Protein AF-A0A7J6QSJ8-F1 (afdb_monomer_lite)

Foldseek 3Di:
DDDDDDDQEDDDDPEDDFQEWEDDDQKIWTQAQWFGIWIWGWDQDPVVRHIYIGTWAGADRVDTFRFQYWDWFDDDPFIWTWTFGPQQKIKTWGAACDQDPVQRDHTHYIHIFAIWHPLAGFNYWADDPPDPRWIWTQGPVRDIDIDHDDDPVVQVVLVVLQVVLQVPPQDVVNDRVVVVGHGPVCVVVVDDDPGHHSDHDVVSVVD

Sequence (207 aa):
KKETLDGMAMLDTMGPSITSLCTVKNYILAGDAIRGLQFARFKHNKQQHTNSISYLAKTHYSQTLPVVAVATSVRDANLGLIALDAHGNIHVSSFSPHFDPIRGTGGDVLLHGRPFFMGTISASIVPSPVDTGALLMPLSDGTMGRLFAVNPSDFTVLSRLFTHLVTMLPSPGSLHAGVQREPVAYRQSQALPDEPTPVVDGEVCRK

Organism: Perkinsus olseni (NCBI:txid32597)

Secondary structure (DSSP, 8-state):
-------------SSS-EEEEEEETTEEEEEETTBEEEEEEEEEETTTTEEEEEEEEES-TT--B-EEEEEEEEETTEEEEEEEETTSEEEEEE--SS-BTTTTB-SSB-EE---EE-SS-BS--EE-SSSTTEEEEEBTTS-EEEEE---HHHHHHHHHHHHHHHHHSPPGGG--HHHHT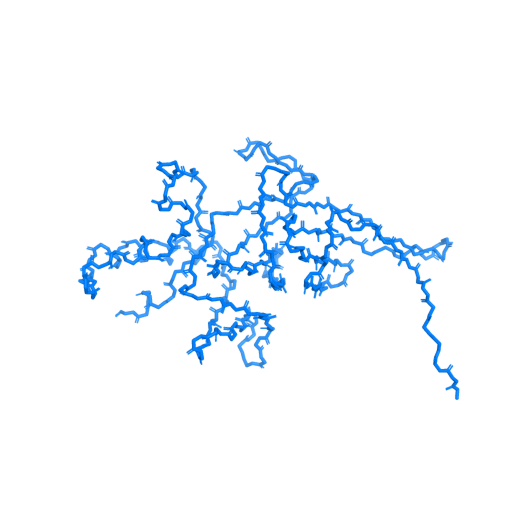S-HHHHHSS---SPPPS---HHHHT-

Radius of gyration: 18.71 Å; chains: 1; bounding box: 61×35×56 Å

pLDDT: mean 87.4, std 11.02, range [43.09, 98.19]

InterPro domains:
  IPR004871 RSE1/DDB1/CPSF1, C-terminal [PF03178] (5-207)
  IPR015943 WD40/YVTN repeat-like-containing domain superfamily [G3DSA:2.130.10.10] (1-148)

Structure (mmCIF, N/CA/C/O backbone):
data_AF-A0A7J6QSJ8-F1
#
_entry.id   AF-A0A7J6QSJ8-F1
#
loop_
_atom_site.group_PDB
_atom_site.id
_atom_site.type_symbol
_atom_site.label_atom_id
_atom_site.label_alt_id
_atom_site.label_comp_id
_atom_site.label_asym_id
_atom_site.label_entity_id
_atom_site.label_seq_id
_atom_site.pdbx_PDB_ins_code
_atom_site.Cartn_x
_atom_site.Cartn_y
_atom_site.Cartn_z
_atom_site.occupancy
_atom_site.B_iso_or_equiv
_atom_site.auth_seq_id
_atom_site.auth_comp_id
_atom_site.auth_asym_id
_atom_site.auth_atom_id
_atom_site.pdbx_PDB_model_num
ATOM 1 N N . LYS A 1 1 ? -37.849 -10.277 9.319 1.00 56.50 1 LYS A N 1
ATOM 2 C CA . LYS A 1 1 ? -37.021 -9.542 10.308 1.00 56.50 1 LYS A CA 1
ATOM 3 C C . LYS A 1 1 ? -36.417 -8.352 9.580 1.00 56.50 1 LYS A C 1
ATOM 5 O O . LYS A 1 1 ? -35.903 -8.566 8.495 1.00 56.50 1 LYS A O 1
ATOM 10 N N . LYS A 1 2 ? -36.568 -7.129 10.094 1.00 72.19 2 LYS A N 1
ATOM 11 C CA . LYS A 1 2 ? -35.963 -5.935 9.490 1.00 72.19 2 LYS A CA 1
ATOM 12 C C . LYS A 1 2 ? -34.520 -5.878 9.990 1.00 72.19 2 LYS A C 1
ATOM 14 O O . LYS A 1 2 ? -34.321 -5.840 11.198 1.00 72.19 2 LYS A O 1
ATOM 19 N N . GLU A 1 3 ? -33.551 -5.992 9.095 1.00 83.12 3 GLU A N 1
ATOM 20 C CA . GLU A 1 3 ? -32.140 -5.830 9.447 1.00 83.12 3 GLU A CA 1
ATOM 21 C C . GLU A 1 3 ? -31.881 -4.334 9.649 1.00 83.12 3 GLU A C 1
ATOM 23 O O . GLU A 1 3 ? -32.161 -3.526 8.762 1.00 83.12 3 GLU A O 1
ATOM 28 N N . THR A 1 4 ? -31.449 -3.954 10.850 1.00 87.88 4 THR A N 1
ATOM 29 C CA . THR A 1 4 ? -31.102 -2.575 11.210 1.00 87.88 4 THR A CA 1
ATOM 30 C C . THR A 1 4 ? -29.593 -2.471 11.388 1.00 87.88 4 THR A C 1
ATOM 32 O O . THR A 1 4 ? -28.966 -3.377 11.935 1.00 87.88 4 THR A O 1
ATOM 35 N N . LEU A 1 5 ? -29.007 -1.383 10.887 1.00 87.31 5 LEU A N 1
ATOM 36 C CA . LEU A 1 5 ? -27.587 -1.078 11.049 1.00 87.31 5 LEU A CA 1
ATOM 37 C C . LEU A 1 5 ? -27.423 -0.129 12.236 1.00 87.31 5 LEU A C 1
ATOM 39 O O . LEU A 1 5 ? -27.806 1.037 12.146 1.00 87.31 5 LEU A O 1
ATOM 43 N N . ASP A 1 6 ? -26.841 -0.632 13.322 1.00 87.94 6 ASP A N 1
ATOM 44 C CA . ASP A 1 6 ? -26.564 0.157 14.520 1.00 87.94 6 ASP A CA 1
ATOM 45 C C . ASP A 1 6 ? -25.112 0.652 14.498 1.00 87.94 6 ASP A C 1
ATOM 47 O O . ASP A 1 6 ? -24.168 -0.119 14.303 1.00 87.94 6 ASP A O 1
ATOM 51 N N . GLY A 1 7 ? -24.915 1.955 14.703 1.00 85.88 7 GLY A N 1
ATOM 52 C CA . GLY A 1 7 ? -23.581 2.544 14.794 1.00 85.88 7 GLY A CA 1
ATOM 53 C C . GLY A 1 7 ? -22.850 2.055 16.046 1.00 85.88 7 GLY A C 1
ATOM 54 O O . GLY A 1 7 ? -23.269 2.350 17.161 1.00 85.88 7 GLY A O 1
ATOM 55 N N . MET A 1 8 ? -21.751 1.314 15.872 1.00 90.38 8 MET A N 1
ATOM 56 C CA . MET A 1 8 ? -21.019 0.713 16.999 1.00 90.38 8 MET A CA 1
ATOM 57 C C . MET A 1 8 ? -19.879 1.586 17.529 1.00 90.38 8 MET A C 1
ATOM 59 O O . MET A 1 8 ? -19.624 1.595 18.730 1.00 90.38 8 MET A O 1
ATOM 63 N N . ALA A 1 9 ? -19.154 2.270 16.646 1.00 92.38 9 ALA A N 1
ATOM 64 C CA . ALA A 1 9 ? -18.034 3.136 16.993 1.00 92.38 9 ALA A CA 1
ATOM 65 C C . ALA A 1 9 ? -17.801 4.156 15.873 1.00 92.38 9 ALA A C 1
ATOM 67 O O . ALA A 1 9 ? -18.113 3.886 14.714 1.00 92.38 9 ALA A O 1
ATOM 68 N N . MET A 1 10 ? -17.220 5.301 16.222 1.00 91.44 10 MET A N 1
ATOM 69 C CA . MET A 1 10 ? -16.861 6.367 15.289 1.00 91.44 10 MET A CA 1
ATOM 70 C C . MET A 1 10 ? -15.437 6.838 15.587 1.00 91.44 10 MET A C 1
ATOM 72 O O . MET A 1 10 ? -14.995 6.793 16.736 1.00 91.44 10 MET A O 1
ATOM 76 N N . LEU A 1 11 ? -14.721 7.258 14.548 1.00 91.19 11 LEU A N 1
ATOM 77 C CA . LEU A 1 11 ? -13.409 7.882 14.645 1.00 91.19 11 LEU A CA 1
ATOM 78 C C . LEU A 1 11 ? -13.402 9.104 13.730 1.00 91.19 11 LEU A C 1
ATOM 80 O O . LEU A 1 11 ? -13.745 8.978 12.554 1.00 91.19 11 LEU A O 1
ATOM 84 N N . ASP A 1 12 ? -12.968 10.244 14.257 1.00 90.06 12 ASP A N 1
ATOM 85 C CA . ASP A 1 12 ? -12.741 11.433 13.443 1.00 90.06 12 ASP A CA 1
ATOM 86 C C . ASP A 1 12 ? -11.518 11.216 12.552 1.00 90.06 12 ASP A C 1
ATOM 88 O O . ASP A 1 12 ? -10.414 10.919 13.021 1.00 90.06 12 ASP A O 1
ATOM 92 N N . THR A 1 13 ? -11.720 11.341 11.244 1.00 88.56 13 THR A N 1
ATOM 93 C CA . THR A 1 13 ? -10.651 11.184 10.262 1.00 88.56 13 THR A CA 1
ATOM 94 C C . THR A 1 13 ? -9.817 12.454 10.180 1.00 88.56 13 THR A C 1
ATOM 96 O O . THR A 1 13 ? -10.323 13.568 10.262 1.00 88.56 13 THR A O 1
ATOM 99 N N . MET A 1 14 ? -8.514 12.299 9.972 1.00 80.62 14 MET A N 1
ATOM 100 C CA . MET A 1 14 ? -7.562 13.415 9.998 1.00 80.62 14 MET A CA 1
ATOM 101 C C . MET A 1 14 ? -7.564 14.296 8.748 1.00 80.62 14 MET A C 1
ATOM 103 O O . MET A 1 14 ? -6.927 15.353 8.733 1.00 80.62 14 MET A O 1
ATOM 107 N N . GLY A 1 15 ? -8.217 13.842 7.686 1.00 83.88 15 GLY A N 1
ATOM 108 C CA . GLY A 1 15 ? -8.277 14.537 6.415 1.00 83.88 15 GLY A CA 1
ATOM 109 C C . GLY A 1 15 ? -9.708 14.718 5.922 1.00 83.88 15 GLY A C 1
ATOM 110 O O . GLY A 1 15 ? -10.654 14.212 6.532 1.00 83.88 15 GLY A O 1
ATOM 111 N N . PRO A 1 16 ? -9.865 15.516 4.857 1.00 86.25 16 PRO A N 1
ATOM 112 C CA . PRO A 1 16 ? -11.169 15.953 4.388 1.00 86.25 16 PRO A CA 1
ATOM 113 C C . PRO A 1 16 ? -11.946 14.862 3.648 1.00 86.25 16 PRO A C 1
ATOM 115 O O . PRO A 1 16 ? -13.153 15.013 3.476 1.00 86.25 16 PRO A O 1
ATOM 118 N N . SER A 1 17 ? -11.286 13.808 3.153 1.00 93.75 17 SER A N 1
ATOM 119 C CA . SER A 1 17 ? -11.950 12.813 2.314 1.00 93.75 17 SER A CA 1
ATOM 120 C C . SER A 1 17 ? -11.205 11.484 2.302 1.00 93.75 17 SER A C 1
ATOM 122 O O . SER A 1 17 ? -10.126 11.360 1.718 1.00 93.75 17 SER A O 1
ATOM 124 N N . ILE A 1 18 ? -11.835 10.471 2.900 1.00 96.31 18 ILE A N 1
ATOM 125 C CA . ILE A 1 18 ? -11.387 9.085 2.793 1.00 96.31 18 ILE A CA 1
ATOM 126 C C . ILE A 1 18 ? -11.692 8.570 1.388 1.00 96.31 18 ILE A C 1
ATOM 128 O O . ILE A 1 18 ? -12.850 8.501 0.981 1.00 96.31 18 ILE A O 1
ATOM 132 N N . THR A 1 19 ? -10.648 8.183 0.665 1.00 97.06 19 THR A N 1
ATOM 133 C CA . THR A 1 19 ? -10.736 7.663 -0.706 1.00 97.06 19 THR A CA 1
ATOM 134 C C . THR A 1 19 ? -10.835 6.148 -0.740 1.00 97.06 19 THR A C 1
ATOM 136 O O . THR A 1 19 ? -11.449 5.581 -1.642 1.00 97.06 19 THR A O 1
ATOM 139 N N . SER A 1 20 ? -10.250 5.471 0.249 1.00 97.50 20 SER A N 1
ATOM 140 C CA . SER A 1 20 ? -10.201 4.015 0.285 1.00 97.50 20 SER A CA 1
ATOM 141 C C . SER A 1 20 ? -10.069 3.493 1.713 1.00 97.50 20 SER A C 1
ATOM 143 O O . SER A 1 20 ? -9.424 4.111 2.561 1.00 97.50 20 SER A O 1
ATOM 145 N N . LEU A 1 21 ? -10.677 2.336 1.975 1.00 96.62 21 LEU A N 1
ATOM 146 C CA . LEU A 1 21 ? -10.608 1.624 3.246 1.00 96.62 21 LEU A CA 1
ATOM 147 C C . LEU A 1 21 ? -10.194 0.176 2.994 1.00 96.62 21 LEU A C 1
ATOM 149 O O . LEU A 1 21 ? -10.738 -0.495 2.120 1.00 96.62 21 LEU A O 1
ATOM 153 N N . CYS A 1 22 ? -9.275 -0.325 3.809 1.00 96.44 22 CYS A N 1
ATOM 154 C CA . CYS A 1 22 ? -8.896 -1.729 3.850 1.00 96.44 22 CYS A CA 1
ATOM 155 C C . CYS A 1 22 ? -8.891 -2.200 5.303 1.00 96.44 22 CYS A C 1
ATOM 157 O O . CYS A 1 22 ? -8.446 -1.488 6.204 1.00 96.44 22 CYS A O 1
ATOM 159 N N . THR A 1 23 ? -9.376 -3.414 5.546 1.00 95.62 23 THR A N 1
ATOM 160 C CA . THR A 1 23 ? -9.383 -4.013 6.881 1.00 95.62 23 THR A CA 1
ATOM 161 C C . THR A 1 23 ? -8.583 -5.300 6.892 1.00 95.62 23 THR A C 1
ATOM 163 O O . THR A 1 23 ? -8.759 -6.149 6.020 1.00 95.62 23 THR A O 1
ATOM 166 N N . VAL A 1 24 ? -7.773 -5.487 7.930 1.00 94.25 24 VAL A N 1
ATOM 167 C CA . VAL A 1 24 ? -7.102 -6.757 8.216 1.00 94.25 24 VAL A CA 1
ATOM 168 C C . VAL A 1 24 ? -7.370 -7.135 9.664 1.00 94.25 24 VAL A C 1
ATOM 170 O O . VAL A 1 24 ? -6.928 -6.466 10.598 1.00 94.25 24 VAL A O 1
ATOM 173 N N . LYS A 1 25 ? -8.137 -8.211 9.870 1.00 93.81 25 LYS A N 1
ATOM 174 C CA . LYS A 1 25 ? -8.672 -8.579 11.190 1.00 93.81 25 LYS A CA 1
ATOM 175 C C . LYS A 1 25 ? -9.414 -7.386 11.816 1.00 93.81 25 LYS A C 1
ATOM 177 O O . LYS A 1 25 ? -10.411 -6.930 11.276 1.00 93.81 25 LYS A O 1
ATOM 182 N N . ASN A 1 26 ? -8.929 -6.882 12.946 1.00 95.06 26 ASN A N 1
ATOM 183 C CA . ASN A 1 26 ? -9.494 -5.754 13.678 1.00 95.06 26 ASN A CA 1
ATOM 184 C C . ASN A 1 26 ? -8.722 -4.441 13.443 1.00 95.06 26 ASN A C 1
ATOM 186 O O . ASN A 1 26 ? -8.881 -3.496 14.215 1.00 95.06 26 ASN A O 1
ATOM 190 N N . TYR A 1 27 ? -7.856 -4.390 12.432 1.00 96.31 27 TYR A N 1
ATOM 191 C CA . TYR A 1 27 ? -7.147 -3.186 12.016 1.00 96.31 27 TYR A CA 1
ATOM 192 C C . TYR A 1 27 ? -7.809 -2.578 10.787 1.00 96.31 27 TYR A C 1
ATOM 194 O O . TYR A 1 27 ? -8.311 -3.294 9.919 1.00 96.31 27 TYR A O 1
ATOM 202 N N . ILE A 1 28 ? -7.784 -1.254 10.731 1.00 97.25 28 ILE A N 1
ATOM 203 C CA . ILE A 1 28 ? -8.391 -0.441 9.687 1.00 97.25 28 ILE A CA 1
ATOM 204 C C . ILE A 1 28 ? -7.282 0.436 9.116 1.00 97.25 28 ILE A C 1
ATOM 206 O O . ILE A 1 28 ? -6.615 1.156 9.858 1.00 97.25 28 ILE A O 1
ATOM 210 N N . LEU A 1 29 ? -7.087 0.362 7.808 1.00 97.56 29 LEU A N 1
ATOM 211 C CA . LEU A 1 29 ? -6.243 1.260 7.041 1.00 97.56 29 LEU A CA 1
ATOM 212 C C . LEU A 1 29 ? -7.155 2.141 6.194 1.00 97.56 29 LEU A C 1
ATOM 214 O O . LEU A 1 29 ? -7.961 1.629 5.418 1.00 97.56 29 LEU A O 1
ATOM 218 N N . ALA A 1 30 ? -7.019 3.449 6.342 1.00 97.38 30 ALA A N 1
ATOM 219 C CA . ALA A 1 30 ? -7.747 4.432 5.564 1.00 97.38 30 ALA A CA 1
ATOM 220 C C . ALA A 1 30 ? -6.773 5.280 4.749 1.00 97.38 30 ALA A C 1
ATOM 222 O O . ALA A 1 30 ? -5.769 5.756 5.277 1.00 97.38 30 ALA A O 1
ATOM 223 N N . GLY A 1 31 ? -7.074 5.450 3.467 1.00 97.06 31 GLY A N 1
ATOM 224 C CA . GLY A 1 31 ? -6.418 6.408 2.588 1.00 97.06 31 GLY A CA 1
ATOM 225 C C . GLY A 1 31 ? -7.220 7.697 2.526 1.00 97.06 31 GLY A C 1
ATOM 226 O O . GLY A 1 31 ? -8.444 7.652 2.423 1.00 97.06 31 GLY A O 1
ATOM 227 N N . ASP A 1 32 ? -6.535 8.831 2.589 1.00 95.94 32 ASP A N 1
ATOM 228 C CA . ASP A 1 32 ? -7.113 10.162 2.438 1.00 95.94 32 ASP A CA 1
ATOM 229 C C . ASP A 1 32 ? -6.572 10.854 1.181 1.00 95.94 32 ASP A C 1
ATOM 231 O O . ASP A 1 32 ? -5.402 10.700 0.818 1.00 95.94 32 ASP A O 1
ATOM 235 N N . ALA A 1 33 ? -7.422 11.659 0.542 1.00 94.44 33 ALA A N 1
ATOM 236 C CA . ALA A 1 33 ? -7.100 12.377 -0.689 1.00 94.44 33 ALA A CA 1
ATOM 237 C C . ALA A 1 33 ? -5.945 13.391 -0.550 1.00 94.44 33 ALA A C 1
ATOM 239 O O . ALA A 1 33 ? -5.411 13.839 -1.563 1.00 94.44 33 ALA A O 1
ATOM 240 N N . ILE A 1 34 ? -5.576 13.793 0.674 1.00 91.50 34 ILE A N 1
ATOM 241 C CA . ILE A 1 34 ? -4.555 14.820 0.938 1.00 91.50 34 ILE A CA 1
ATOM 242 C C . ILE A 1 34 ? -3.556 14.37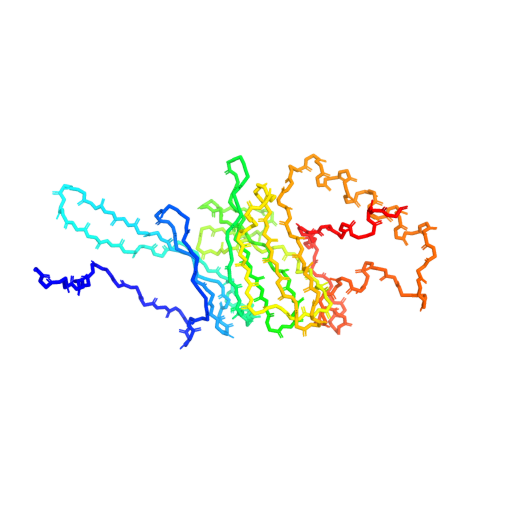1 2.015 1.00 91.50 34 ILE A C 1
ATOM 244 O O . ILE A 1 34 ? -2.346 14.566 1.878 1.00 91.50 34 ILE A O 1
ATOM 248 N N . ARG A 1 35 ? -4.056 13.804 3.116 1.00 90.94 35 ARG A N 1
ATOM 249 C CA . ARG A 1 35 ? -3.309 13.538 4.356 1.00 90.94 35 ARG A CA 1
ATOM 250 C C . ARG A 1 35 ? -2.604 12.182 4.392 1.00 90.94 35 ARG A C 1
ATOM 252 O O . ARG A 1 35 ? -1.992 11.864 5.408 1.00 90.94 35 ARG A O 1
ATOM 259 N N . GLY A 1 36 ? -2.664 11.393 3.324 1.00 94.31 36 GLY A N 1
ATOM 260 C CA . GLY A 1 36 ? -1.990 10.102 3.270 1.00 94.31 36 GLY A CA 1
ATOM 261 C C . GLY A 1 36 ? -2.766 8.982 3.948 1.00 94.31 36 GLY A C 1
ATOM 262 O O . GLY A 1 36 ? -3.969 8.826 3.752 1.00 94.31 36 GLY A O 1
ATOM 263 N N . LEU A 1 37 ? -2.058 8.166 4.723 1.00 96.12 37 LEU A N 1
ATOM 264 C CA . LEU A 1 37 ? -2.606 6.993 5.393 1.00 96.12 37 LEU A CA 1
ATOM 265 C C . LEU A 1 37 ? -2.975 7.289 6.847 1.00 96.12 37 LEU A C 1
ATOM 267 O O . LEU A 1 37 ? -2.268 8.012 7.549 1.00 96.12 37 LEU A O 1
ATOM 271 N N . GLN A 1 38 ? -4.041 6.646 7.315 1.00 95.69 38 GLN A N 1
ATOM 272 C CA . GLN A 1 38 ? -4.448 6.578 8.716 1.00 95.69 38 GLN A CA 1
ATOM 273 C C . GLN A 1 38 ? -4.641 5.111 9.099 1.00 95.69 38 GLN A C 1
ATOM 275 O O . GLN A 1 38 ? -5.400 4.379 8.465 1.00 95.69 38 GLN A O 1
ATOM 280 N N . PHE A 1 39 ? -3.951 4.677 10.145 1.00 96.62 39 PHE A N 1
ATOM 281 C CA . PHE A 1 39 ? -3.998 3.318 10.656 1.00 96.62 39 PHE A CA 1
ATOM 282 C C . PHE A 1 39 ? -4.657 3.312 12.031 1.00 96.62 39 PHE A C 1
ATOM 284 O O . PHE A 1 39 ? -4.244 4.032 12.940 1.00 96.62 39 PHE A O 1
ATOM 291 N N . ALA A 1 40 ? -5.693 2.497 12.188 1.00 96.44 40 ALA A N 1
ATOM 292 C CA . ALA A 1 40 ? -6.497 2.411 13.396 1.00 96.44 40 ALA A CA 1
ATOM 293 C C . ALA A 1 40 ? -6.805 0.954 13.756 1.00 96.44 40 ALA A C 1
ATOM 295 O O . ALA A 1 40 ? -6.609 0.022 12.975 1.00 96.44 40 ALA A O 1
ATOM 296 N N . ARG A 1 41 ? -7.305 0.751 14.973 1.00 96.00 41 ARG A N 1
ATOM 297 C CA . ARG A 1 41 ? -7.688 -0.555 15.504 1.00 96.00 41 ARG A CA 1
ATOM 298 C C . ARG A 1 41 ? -9.068 -0.494 16.130 1.00 96.00 41 ARG A C 1
ATOM 300 O O . ARG A 1 41 ? -9.291 0.270 17.063 1.00 96.00 41 ARG A O 1
ATOM 307 N N . PHE A 1 42 ? -9.949 -1.375 15.682 1.00 96.50 42 PHE A N 1
ATOM 308 C CA . PHE A 1 42 ? -11.198 -1.670 16.360 1.00 96.50 42 PHE A CA 1
ATOM 309 C C . PHE A 1 42 ? -10.932 -2.565 17.579 1.00 96.50 42 PHE A C 1
ATOM 311 O O . PHE A 1 42 ? -10.205 -3.568 17.506 1.00 96.50 42 PHE A O 1
ATOM 318 N N . LYS A 1 43 ? -11.505 -2.189 18.720 1.00 95.38 43 LYS A N 1
ATOM 319 C CA . LYS A 1 43 ? -11.444 -2.920 19.983 1.00 95.38 43 LYS A CA 1
ATOM 320 C C . LYS A 1 43 ? -12.863 -3.185 20.467 1.00 95.38 43 LYS A C 1
ATOM 322 O O . LYS A 1 43 ? -13.659 -2.266 20.628 1.00 95.38 43 LYS A O 1
ATOM 327 N N . HIS A 1 44 ? -13.137 -4.451 20.749 1.00 93.94 44 HIS A N 1
ATOM 328 C CA . HIS A 1 44 ? -14.350 -4.877 21.429 1.00 93.94 44 HIS A CA 1
ATOM 329 C C . HIS A 1 44 ? -13.995 -5.257 22.867 1.00 93.94 44 HIS A C 1
ATOM 331 O O . HIS A 1 44 ? -13.271 -6.233 23.091 1.00 93.94 44 HIS A O 1
ATOM 337 N N . ASN A 1 45 ? -14.468 -4.480 23.840 1.00 91.12 45 ASN A N 1
ATOM 338 C CA . ASN A 1 45 ? -14.307 -4.802 25.249 1.00 91.12 45 ASN A CA 1
ATOM 339 C C . ASN A 1 45 ? -15.478 -5.676 25.703 1.00 91.12 45 ASN A C 1
ATOM 341 O O . ASN A 1 45 ? -16.567 -5.181 25.984 1.00 91.12 45 ASN A O 1
ATOM 345 N N . LYS A 1 46 ? -15.235 -6.986 25.814 1.00 89.00 46 LYS A N 1
ATOM 346 C CA . LYS A 1 46 ? -16.254 -7.956 26.239 1.00 89.00 46 LYS A CA 1
ATOM 347 C C . LYS A 1 46 ? -16.760 -7.722 27.664 1.00 89.00 46 LYS A C 1
ATOM 349 O O . LYS A 1 46 ? -17.908 -8.033 27.935 1.00 89.00 46 LYS A O 1
ATOM 354 N N . GLN A 1 47 ? -15.920 -7.203 28.563 1.00 87.25 47 GLN A N 1
ATOM 355 C CA . GLN A 1 47 ? -16.287 -7.004 2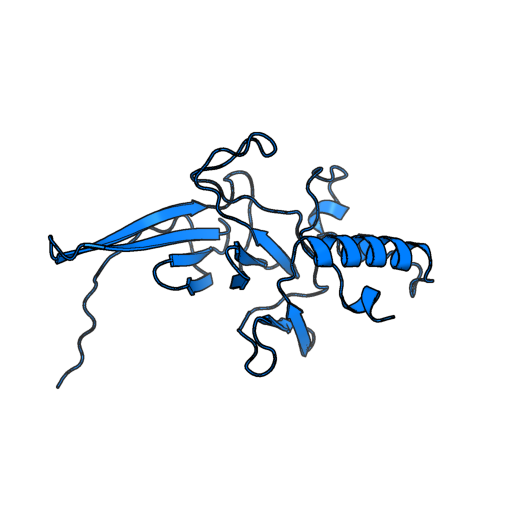9.971 1.00 87.25 47 GLN A CA 1
ATOM 356 C C . GLN A 1 47 ? -17.214 -5.802 30.153 1.00 87.25 47 GLN A C 1
ATOM 358 O O . GLN A 1 47 ? -18.115 -5.836 30.980 1.00 87.25 47 GLN A O 1
ATOM 363 N N . GLN A 1 48 ? -16.988 -4.740 29.378 1.00 86.81 48 GLN A N 1
ATOM 364 C CA . GLN A 1 48 ? -17.775 -3.505 29.449 1.00 86.81 48 GLN A CA 1
ATOM 365 C C . GLN A 1 48 ? -18.845 -3.416 28.353 1.00 86.81 48 GLN A C 1
ATOM 367 O O . GLN A 1 48 ? -19.577 -2.436 28.305 1.00 86.81 48 GLN A O 1
ATOM 372 N N . HIS A 1 49 ? -18.917 -4.406 27.457 1.00 87.31 49 HIS A N 1
ATOM 373 C CA . HIS A 1 49 ? -19.753 -4.393 26.252 1.00 87.31 49 HIS A CA 1
ATOM 374 C C . HIS A 1 49 ? -19.603 -3.118 25.403 1.00 87.31 49 HIS A C 1
ATOM 376 O O . HIS A 1 49 ? -20.534 -2.698 24.720 1.00 87.31 49 HIS A O 1
ATOM 382 N N . THR A 1 50 ? -18.416 -2.508 25.417 1.00 91.31 50 THR A N 1
ATOM 383 C CA . THR A 1 50 ? -18.118 -1.289 24.661 1.00 91.31 50 THR A CA 1
ATOM 384 C C . THR A 1 50 ? -17.311 -1.595 23.407 1.00 91.31 50 THR A C 1
ATOM 386 O O . THR A 1 50 ? -16.465 -2.495 23.375 1.00 91.31 50 THR A O 1
ATOM 389 N N . ASN A 1 51 ? -17.567 -0.819 22.358 1.00 94.25 51 ASN A N 1
ATOM 390 C CA . ASN A 1 51 ? -16.808 -0.836 21.117 1.00 94.25 51 ASN A CA 1
ATOM 391 C C . ASN A 1 51 ? -16.084 0.495 20.975 1.00 94.25 51 ASN A C 1
ATOM 393 O O . ASN A 1 51 ? -16.663 1.548 21.228 1.00 94.25 51 ASN A O 1
ATOM 397 N N . SER A 1 52 ? -14.822 0.455 20.569 1.00 94.44 52 SER A N 1
ATOM 398 C CA . SER A 1 52 ? -14.064 1.669 20.293 1.00 94.44 52 SER A CA 1
ATOM 399 C C . SER A 1 52 ? -13.120 1.470 19.123 1.00 94.44 52 SER A C 1
ATOM 401 O O . SER A 1 52 ? -12.636 0.368 18.856 1.00 94.44 52 SER A O 1
ATOM 403 N N . ILE A 1 53 ? -12.854 2.560 18.413 1.00 95.69 53 ILE A N 1
ATOM 404 C CA . ILE A 1 53 ? -11.802 2.620 17.408 1.00 95.69 53 ILE A CA 1
ATOM 405 C C . ILE A 1 53 ? -10.688 3.469 18.007 1.00 95.69 53 ILE A C 1
ATOM 407 O O . ILE A 1 53 ? -10.899 4.623 18.365 1.00 95.69 53 ILE A O 1
ATOM 411 N N . SER A 1 54 ? -9.503 2.884 18.152 1.00 93.38 54 SER A N 1
ATOM 412 C CA . SER A 1 54 ? -8.308 3.596 18.593 1.00 93.38 54 SER A CA 1
ATOM 413 C C . SER A 1 54 ? -7.404 3.854 17.403 1.00 93.38 54 SER A C 1
ATOM 415 O O . SER A 1 54 ? -6.972 2.908 16.738 1.00 93.38 54 SER A O 1
ATOM 417 N N . TYR A 1 55 ? -7.092 5.117 17.174 1.00 92.69 55 TYR A N 1
ATOM 418 C CA . TYR A 1 55 ? -6.076 5.535 16.228 1.00 92.69 55 TYR A CA 1
ATOM 419 C C . TYR A 1 55 ? -4.688 5.003 16.644 1.00 92.69 55 TYR A C 1
ATOM 421 O O . TYR A 1 55 ? -4.368 4.982 17.834 1.00 92.69 55 TYR A O 1
ATOM 429 N N . LEU A 1 56 ? -3.901 4.525 15.676 1.00 94.38 56 LEU A N 1
ATOM 430 C CA . LEU A 1 56 ? -2.567 3.962 15.900 1.00 94.38 56 LEU A CA 1
ATOM 431 C C . LEU A 1 56 ? -1.467 4.832 15.297 1.00 94.38 56 LEU A C 1
ATOM 433 O O . LEU A 1 56 ? -0.554 5.198 16.023 1.00 94.38 56 LEU A O 1
ATOM 437 N N . ALA A 1 57 ? -1.539 5.137 13.998 1.00 95.06 57 ALA A N 1
ATOM 438 C CA . ALA A 1 57 ? -0.508 5.911 13.307 1.00 95.06 57 ALA A CA 1
ATOM 439 C C . ALA A 1 57 ? -1.002 6.561 12.006 1.00 95.06 57 ALA A C 1
ATOM 441 O O . ALA A 1 57 ? -2.031 6.161 11.463 1.00 95.06 57 ALA A O 1
ATOM 442 N N . LYS A 1 58 ? -0.247 7.537 11.487 1.00 94.12 58 LYS A N 1
ATOM 443 C CA . LYS A 1 58 ? -0.507 8.246 10.216 1.00 94.12 58 LYS A CA 1
ATOM 444 C C . LYS A 1 58 ? 0.753 8.457 9.404 1.00 94.12 58 LYS A C 1
ATOM 446 O O . LYS A 1 58 ? 1.860 8.421 9.936 1.00 94.12 58 LYS A O 1
ATOM 451 N N . THR A 1 59 ? 0.566 8.802 8.139 1.00 92.25 59 THR A N 1
ATOM 452 C CA . THR A 1 59 ? 1.604 9.463 7.346 1.00 92.25 59 THR A CA 1
ATOM 453 C C . THR A 1 59 ? 2.097 10.738 8.036 1.00 92.25 59 THR A C 1
ATOM 455 O O . THR A 1 59 ? 1.311 11.517 8.579 1.00 92.25 59 THR A O 1
ATOM 458 N N . HIS A 1 60 ? 3.416 10.937 8.039 1.00 87.94 60 HIS A N 1
ATOM 459 C CA . HIS A 1 60 ? 4.049 12.077 8.696 1.00 87.94 60 HIS A CA 1
ATOM 460 C C . HIS A 1 60 ? 3.478 13.412 8.184 1.00 87.94 60 HIS A C 1
ATOM 462 O O . HIS A 1 60 ? 3.218 13.575 6.996 1.00 87.94 60 HIS A O 1
ATOM 468 N N . TYR A 1 61 ? 3.309 14.397 9.069 1.00 75.38 61 TYR A N 1
ATOM 469 C CA . TYR A 1 61 ? 2.583 15.640 8.764 1.00 75.38 61 TYR A CA 1
ATOM 470 C C . TYR A 1 61 ? 3.229 16.501 7.668 1.00 75.38 61 TYR A C 1
ATOM 472 O O . TYR A 1 61 ? 2.542 17.314 7.053 1.00 75.38 61 TYR A O 1
ATOM 480 N N . SER A 1 62 ? 4.539 16.353 7.447 1.00 77.31 62 SER A N 1
ATOM 481 C CA . SER A 1 62 ? 5.265 17.066 6.390 1.00 77.31 62 SER A CA 1
ATOM 482 C C . SER A 1 62 ? 5.067 16.456 5.000 1.00 77.31 62 SER A C 1
ATOM 484 O O . SER A 1 62 ? 5.483 17.060 4.015 1.00 77.31 62 SER A O 1
ATOM 486 N N . GLN A 1 63 ? 4.459 15.271 4.911 1.00 79.75 63 GLN A N 1
ATOM 487 C CA . GLN A 1 63 ? 4.233 14.563 3.659 1.00 79.75 63 GLN A CA 1
ATOM 488 C C . GLN A 1 63 ? 2.776 14.725 3.228 1.00 79.75 63 GLN A C 1
ATOM 490 O O . GLN A 1 63 ? 1.848 14.346 3.943 1.00 79.75 63 GLN A O 1
ATOM 495 N N . THR A 1 64 ? 2.572 15.273 2.033 1.00 85.19 64 THR A N 1
ATOM 496 C CA . THR A 1 64 ? 1.290 15.198 1.334 1.00 85.19 64 THR A CA 1
ATOM 497 C C . THR A 1 64 ? 1.297 13.959 0.453 1.00 85.19 64 THR A C 1
ATOM 499 O O . THR A 1 64 ? 2.175 13.781 -0.389 1.00 85.19 64 THR A O 1
ATOM 502 N N . LEU A 1 65 ? 0.320 13.084 0.666 1.00 90.50 65 LEU A N 1
ATOM 503 C CA . LEU A 1 65 ? 0.204 11.824 -0.054 1.00 90.50 65 LEU A CA 1
ATOM 504 C C . LEU A 1 65 ? -1.242 11.691 -0.545 1.00 90.50 65 LEU A C 1
ATOM 506 O O . LEU A 1 65 ? -2.115 11.356 0.257 1.00 90.50 65 LEU A O 1
ATOM 510 N N . PRO A 1 66 ? -1.519 11.986 -1.829 1.00 93.81 66 PRO A N 1
ATOM 511 C CA . PRO A 1 66 ? -2.871 11.939 -2.369 1.00 93.81 66 PRO A CA 1
ATOM 512 C C . PRO A 1 66 ? -3.270 10.493 -2.669 1.00 93.81 66 PRO A C 1
ATOM 514 O O . PRO A 1 66 ? -3.104 10.009 -3.790 1.00 93.81 66 PRO A O 1
ATOM 517 N N . VAL A 1 67 ? -3.745 9.779 -1.647 1.00 96.12 67 VAL A N 1
ATOM 518 C CA . VAL A 1 67 ? -4.062 8.351 -1.751 1.00 96.12 67 VAL A CA 1
ATOM 519 C C . VAL A 1 67 ? -5.325 8.153 -2.575 1.00 96.12 67 VAL A C 1
ATOM 521 O O . VAL A 1 67 ? -6.349 8.782 -2.323 1.00 96.12 67 VAL A O 1
ATOM 524 N N . VAL A 1 68 ? -5.265 7.225 -3.523 1.00 97.38 68 VAL A N 1
ATOM 525 C CA . VAL A 1 68 ? -6.395 6.787 -4.349 1.00 97.38 68 VAL A CA 1
ATOM 526 C C . VAL A 1 68 ? -6.927 5.443 -3.863 1.00 97.38 68 VAL A C 1
ATOM 528 O O . VAL A 1 68 ? -8.132 5.280 -3.705 1.00 97.38 68 VAL A O 1
ATOM 531 N N . ALA A 1 69 ? -6.039 4.486 -3.590 1.00 98.00 69 ALA A N 1
ATOM 532 C CA . ALA A 1 69 ? -6.417 3.153 -3.134 1.00 98.00 69 ALA A CA 1
ATOM 533 C C . ALA A 1 69 ? -5.464 2.644 -2.053 1.00 98.00 69 ALA A C 1
ATOM 535 O O . ALA A 1 69 ? -4.271 2.951 -2.077 1.00 98.00 69 ALA A O 1
ATOM 536 N N . VAL A 1 70 ? -5.981 1.842 -1.119 1.00 98.19 70 VAL A N 1
ATOM 537 C CA . VAL A 1 70 ? -5.170 1.192 -0.086 1.00 98.19 70 VAL A CA 1
ATOM 538 C C . VAL A 1 70 ? -5.339 -0.318 -0.097 1.00 98.19 70 VAL A C 1
ATOM 540 O O . VAL A 1 70 ? -6.413 -0.842 -0.382 1.00 98.19 70 VAL A O 1
ATOM 543 N N . ALA A 1 71 ? -4.278 -1.020 0.278 1.00 97.50 71 ALA A N 1
ATOM 544 C CA . ALA A 1 71 ? -4.315 -2.444 0.569 1.00 97.50 71 ALA A CA 1
ATOM 545 C C . ALA A 1 71 ? -3.437 -2.764 1.771 1.00 97.50 71 ALA A C 1
ATOM 547 O O . ALA A 1 71 ? -2.618 -1.964 2.224 1.00 97.50 71 ALA A O 1
ATOM 548 N N . THR A 1 72 ? -3.590 -3.984 2.263 1.00 95.81 72 THR A N 1
ATOM 549 C CA . THR A 1 72 ? -2.650 -4.571 3.206 1.00 95.81 72 THR A CA 1
ATOM 550 C C . THR A 1 72 ? -2.036 -5.809 2.583 1.00 95.81 72 THR A C 1
ATOM 552 O O . THR A 1 72 ? -2.689 -6.537 1.836 1.00 95.81 72 THR A O 1
ATOM 555 N N . SER A 1 73 ? -0.768 -6.040 2.891 1.00 93.44 73 SER A N 1
ATOM 556 C CA . SER A 1 73 ? -0.082 -7.279 2.561 1.00 93.44 73 SER A CA 1
ATOM 557 C C . SER A 1 73 ? 0.431 -7.901 3.844 1.00 93.44 73 SER A C 1
ATOM 559 O O . SER A 1 73 ? 1.127 -7.248 4.620 1.00 93.44 73 SER A O 1
ATOM 561 N N . VAL A 1 74 ? 0.094 -9.166 4.069 1.00 90.12 74 VAL A N 1
ATOM 562 C CA . VAL A 1 74 ? 0.556 -9.926 5.230 1.00 90.12 74 VAL A CA 1
ATOM 563 C C . VAL A 1 74 ? 1.450 -11.041 4.731 1.00 90.12 74 VAL A C 1
ATOM 565 O O . VAL A 1 74 ? 1.021 -11.863 3.923 1.00 90.12 74 VAL A O 1
ATOM 568 N N . ARG A 1 75 ? 2.685 -11.075 5.222 1.00 88.44 75 ARG A N 1
ATOM 569 C CA . ARG A 1 75 ? 3.608 -12.182 4.982 1.00 88.44 75 ARG A CA 1
ATOM 570 C C . ARG A 1 75 ? 4.320 -12.513 6.281 1.00 88.44 75 ARG A C 1
ATOM 572 O O . ARG A 1 75 ? 4.920 -11.639 6.905 1.00 88.44 75 ARG A O 1
ATOM 579 N N . ASP A 1 76 ? 4.201 -13.767 6.696 1.00 86.62 76 ASP A N 1
ATOM 580 C CA . ASP A 1 76 ? 4.674 -14.264 7.987 1.00 86.62 76 ASP A CA 1
ATOM 581 C C . ASP A 1 76 ? 4.138 -13.417 9.158 1.00 86.62 76 ASP A C 1
ATOM 583 O O . ASP A 1 76 ? 2.929 -13.365 9.393 1.00 86.62 76 ASP A O 1
ATOM 587 N N . ALA A 1 77 ? 5.027 -12.731 9.878 1.00 85.56 77 ALA A N 1
ATOM 588 C CA . ALA A 1 77 ? 4.701 -11.838 10.987 1.00 85.56 77 ALA A CA 1
ATOM 589 C C . ALA A 1 77 ? 4.709 -10.346 10.598 1.00 85.56 77 ALA A C 1
ATOM 591 O O . ALA A 1 77 ? 4.542 -9.491 11.466 1.00 85.56 77 ALA A O 1
ATOM 592 N N . ASN A 1 78 ? 4.900 -10.023 9.315 1.00 87.44 78 ASN A N 1
ATOM 593 C CA . ASN A 1 78 ? 5.027 -8.651 8.835 1.00 87.44 78 ASN A CA 1
ATOM 594 C C . ASN A 1 78 ? 3.745 -8.177 8.145 1.00 87.44 78 ASN A C 1
ATOM 596 O O . ASN A 1 78 ? 3.170 -8.871 7.301 1.00 87.44 78 ASN A O 1
ATOM 600 N N . LEU A 1 79 ? 3.329 -6.959 8.490 1.00 91.50 79 LEU A N 1
ATOM 601 C CA . LEU A 1 79 ? 2.210 -6.256 7.874 1.00 91.50 79 LEU A CA 1
ATOM 602 C C . LEU A 1 79 ? 2.743 -5.066 7.074 1.00 91.50 79 LEU A C 1
ATOM 604 O O . LEU A 1 79 ? 3.263 -4.110 7.648 1.00 91.50 79 LEU A O 1
ATOM 608 N N . GLY A 1 80 ? 2.586 -5.130 5.755 1.00 93.62 80 GLY A N 1
ATOM 609 C CA . GLY A 1 80 ? 2.787 -4.005 4.852 1.00 93.62 80 GLY A CA 1
ATOM 610 C C . GLY A 1 80 ? 1.482 -3.244 4.651 1.00 93.62 80 GLY A C 1
ATOM 611 O O . GLY A 1 80 ? 0.451 -3.838 4.325 1.00 93.62 80 GLY A O 1
ATOM 612 N N . LEU A 1 81 ? 1.531 -1.931 4.839 1.00 96.25 81 LEU A N 1
ATOM 613 C CA . LEU A 1 81 ? 0.450 -1.004 4.527 1.00 96.25 81 LEU A CA 1
ATOM 614 C C . LEU A 1 81 ? 0.762 -0.385 3.167 1.00 96.25 81 LEU A C 1
ATOM 616 O O . LEU A 1 81 ? 1.829 0.197 2.991 1.00 96.25 81 LEU A O 1
ATOM 620 N N . ILE A 1 82 ? -0.129 -0.550 2.198 1.00 97.19 82 ILE A N 1
ATOM 621 C CA . ILE A 1 82 ? 0.125 -0.165 0.811 1.00 97.19 82 ILE A CA 1
ATOM 622 C C . ILE A 1 82 ? -0.812 0.974 0.436 1.00 97.19 82 ILE A C 1
ATOM 624 O O . ILE A 1 82 ? -2.017 0.882 0.674 1.00 97.19 82 ILE A O 1
ATOM 628 N N . ALA A 1 83 ? -0.259 2.016 -0.181 1.00 97.12 83 ALA A N 1
ATOM 629 C CA . ALA A 1 83 ? -1.015 3.105 -0.783 1.00 97.12 83 ALA A CA 1
ATOM 630 C C . ALA A 1 83 ? -0.656 3.246 -2.260 1.00 97.12 83 ALA A C 1
ATOM 632 O O . ALA A 1 83 ? 0.522 3.246 -2.619 1.00 97.12 83 ALA A O 1
ATOM 633 N N . LEU A 1 84 ? -1.672 3.418 -3.096 1.00 97.19 84 LEU A N 1
ATOM 634 C CA . LEU A 1 84 ? -1.529 3.884 -4.468 1.00 97.19 84 LEU A CA 1
ATOM 635 C C . LEU A 1 84 ? -1.905 5.358 -4.497 1.00 97.19 84 LEU A C 1
ATOM 637 O O . LEU A 1 84 ? -2.974 5.717 -3.999 1.00 97.19 84 LEU A O 1
ATOM 641 N N . ASP A 1 85 ? -1.037 6.204 -5.041 1.00 95.25 85 ASP A N 1
ATOM 642 C CA . ASP A 1 85 ? -1.290 7.642 -5.114 1.00 95.25 85 ASP A CA 1
ATOM 643 C C . ASP A 1 85 ? -1.809 8.097 -6.487 1.00 95.25 85 ASP A C 1
ATOM 645 O O . ASP A 1 85 ? -1.745 7.382 -7.493 1.00 95.25 85 ASP A O 1
ATOM 649 N N . ALA A 1 86 ? -2.312 9.330 -6.531 1.00 94.62 86 ALA A N 1
ATOM 650 C CA . ALA A 1 86 ? -2.816 9.968 -7.747 1.00 94.62 86 ALA A CA 1
ATOM 651 C C . ALA A 1 86 ? -1.725 10.263 -8.796 1.00 94.62 86 ALA A C 1
ATOM 653 O O . ALA A 1 86 ? -2.031 10.720 -9.896 1.00 94.62 86 ALA A O 1
ATOM 654 N N . HIS A 1 87 ? -0.457 10.010 -8.472 1.00 93.31 87 HIS A N 1
ATOM 655 C CA . HIS A 1 87 ? 0.691 10.203 -9.349 1.00 93.31 87 HIS A CA 1
ATOM 656 C C . HIS A 1 87 ? 1.236 8.881 -9.905 1.00 93.31 87 HIS A C 1
ATOM 658 O O . HIS A 1 87 ? 2.252 8.895 -10.596 1.00 93.31 87 HIS A O 1
ATOM 664 N N . GLY A 1 88 ? 0.577 7.749 -9.638 1.00 94.06 88 GLY A N 1
ATOM 665 C CA . GLY A 1 88 ? 0.991 6.439 -10.140 1.00 94.06 88 GLY A CA 1
ATOM 666 C C . GLY A 1 88 ? 2.140 5.804 -9.361 1.00 94.06 88 GLY A C 1
ATOM 667 O O . GLY A 1 88 ? 2.853 4.956 -9.900 1.00 94.06 88 GLY A O 1
ATOM 668 N N . ASN A 1 89 ? 2.342 6.201 -8.104 1.00 94.31 89 ASN A N 1
ATOM 669 C CA . ASN A 1 89 ? 3.324 5.581 -7.224 1.00 94.31 89 ASN A CA 1
ATOM 670 C C . ASN A 1 89 ? 2.679 4.574 -6.269 1.00 94.31 89 ASN A C 1
ATOM 672 O O . ASN A 1 89 ? 1.562 4.765 -5.782 1.00 94.31 89 ASN A O 1
ATOM 676 N N . ILE A 1 90 ? 3.446 3.535 -5.949 1.00 95.06 90 ILE A N 1
ATOM 677 C CA . ILE A 1 90 ? 3.209 2.631 -4.828 1.00 95.06 90 ILE A CA 1
ATOM 678 C C . ILE A 1 90 ? 4.019 3.137 -3.644 1.00 95.06 90 ILE A C 1
ATOM 680 O O . ILE A 1 90 ? 5.235 3.324 -3.735 1.00 95.06 90 ILE A O 1
ATOM 684 N N . HIS A 1 91 ? 3.347 3.279 -2.512 1.00 94.44 91 HIS A N 1
ATOM 685 C CA . HIS A 1 91 ? 3.956 3.532 -1.218 1.00 94.44 91 HIS A CA 1
ATOM 686 C C . HIS A 1 91 ? 3.770 2.293 -0.359 1.00 94.44 91 HIS A C 1
ATOM 688 O O . HIS A 1 91 ? 2.653 1.793 -0.224 1.00 94.44 91 HIS A O 1
ATOM 694 N N . VAL A 1 92 ? 4.862 1.800 0.221 1.00 94.44 92 VAL A N 1
ATOM 695 C CA . VAL A 1 92 ? 4.821 0.723 1.211 1.00 94.44 92 VAL A CA 1
ATOM 696 C C . VAL A 1 92 ? 5.272 1.299 2.539 1.00 94.44 92 VAL A C 1
ATOM 698 O O . VAL A 1 92 ? 6.364 1.866 2.646 1.00 94.44 92 VAL A O 1
ATOM 701 N N . SER A 1 93 ? 4.419 1.137 3.538 1.00 93.56 93 SER A N 1
ATOM 702 C CA . SER A 1 93 ? 4.637 1.624 4.889 1.00 93.56 93 SER A CA 1
ATOM 703 C C . SER A 1 93 ? 4.536 0.496 5.896 1.00 93.56 93 SER A C 1
ATOM 705 O O . SER A 1 93 ? 3.840 -0.500 5.684 1.00 93.56 93 SER A O 1
ATOM 707 N N . SER A 1 94 ? 5.193 0.678 7.031 1.00 92.00 94 SER A N 1
ATOM 708 C CA . SER A 1 94 ? 5.065 -0.195 8.187 1.00 92.00 94 SER A CA 1
ATOM 709 C C . SER A 1 94 ? 4.710 0.609 9.432 1.00 92.00 94 SER A C 1
ATOM 711 O O . SER A 1 94 ? 4.945 1.815 9.532 1.00 92.00 94 SER A O 1
ATOM 713 N N . PHE A 1 95 ? 4.097 -0.078 10.388 1.00 92.56 95 PHE A N 1
ATOM 714 C CA . PHE A 1 95 ? 3.802 0.465 11.702 1.00 92.56 95 PHE A CA 1
ATOM 715 C C . PHE A 1 95 ? 4.754 -0.163 12.718 1.00 92.56 95 PHE A C 1
ATOM 717 O O . PHE A 1 95 ? 4.753 -1.383 12.890 1.00 92.56 95 PHE A O 1
ATOM 724 N N . SER A 1 96 ? 5.529 0.673 13.408 1.00 89.94 96 SER A N 1
ATOM 725 C CA . SER A 1 96 ? 6.310 0.272 14.577 1.00 89.94 96 SER A CA 1
ATOM 726 C C . SER A 1 96 ? 5.778 1.009 15.808 1.00 89.94 96 SER A C 1
ATOM 728 O O . SER A 1 96 ? 5.840 2.240 15.845 1.00 89.94 96 SER A O 1
ATOM 730 N N . PRO A 1 97 ? 5.284 0.298 16.840 1.00 86.69 97 PRO A N 1
ATOM 731 C CA . PRO A 1 97 ? 4.841 0.938 18.077 1.00 86.69 97 PRO A CA 1
ATOM 732 C C . PRO A 1 97 ? 6.014 1.504 18.892 1.00 86.69 97 PRO A C 1
ATOM 734 O O . PRO A 1 97 ? 5.802 2.294 19.808 1.00 86.69 97 PRO A O 1
ATOM 737 N N . HIS A 1 98 ? 7.242 1.085 18.581 1.00 88.38 98 HIS A N 1
ATOM 738 C CA . HIS A 1 98 ? 8.459 1.543 19.234 1.00 88.38 98 HIS A CA 1
ATOM 739 C C . HIS A 1 98 ? 9.182 2.563 18.360 1.00 88.38 98 HIS A C 1
ATOM 741 O O . HIS A 1 98 ? 9.126 2.491 17.130 1.00 88.38 98 HIS A O 1
ATOM 747 N N . PHE A 1 99 ? 9.871 3.494 19.016 1.00 82.00 99 PHE A N 1
ATOM 748 C CA . PHE A 1 99 ? 10.748 4.448 18.353 1.00 82.00 99 PHE A CA 1
ATOM 749 C C . PHE A 1 99 ? 11.857 3.707 17.599 1.00 82.00 99 PHE A C 1
ATOM 751 O O . PHE A 1 99 ? 12.543 2.869 18.186 1.00 82.00 99 PHE A O 1
ATOM 758 N N . ASP A 1 100 ? 12.020 4.021 16.316 1.00 79.25 100 ASP A N 1
ATOM 759 C CA . ASP A 1 100 ? 13.117 3.550 15.479 1.00 79.25 100 ASP A CA 1
ATOM 760 C C . ASP A 1 100 ? 14.243 4.604 15.500 1.00 79.25 100 ASP A C 1
ATOM 762 O O . ASP A 1 100 ? 14.077 5.688 14.930 1.00 79.25 100 ASP A O 1
ATOM 766 N N . PRO A 1 101 ? 15.399 4.320 16.135 1.00 73.31 101 PRO A N 1
ATOM 767 C CA . PRO A 1 101 ? 16.513 5.263 16.208 1.00 73.31 101 PRO A CA 1
ATOM 768 C C . PRO A 1 101 ? 17.124 5.602 14.847 1.00 73.31 101 PRO A C 1
ATOM 770 O O . PRO A 1 101 ? 17.716 6.666 14.706 1.00 73.31 101 PRO A O 1
ATOM 773 N N . ILE A 1 102 ? 16.996 4.712 13.859 1.00 73.38 102 ILE A N 1
ATOM 774 C CA . ILE A 1 102 ? 17.564 4.896 12.519 1.00 73.38 102 ILE A CA 1
ATOM 775 C C . ILE A 1 102 ? 16.717 5.898 11.739 1.00 73.38 102 ILE A C 1
ATOM 777 O O . ILE A 1 102 ? 17.247 6.782 11.074 1.00 73.38 102 ILE A O 1
ATOM 781 N N . ARG A 1 103 ? 15.391 5.773 11.843 1.00 68.56 103 ARG A N 1
ATOM 782 C CA . ARG A 1 103 ? 14.433 6.635 11.134 1.00 68.56 103 ARG A CA 1
ATOM 783 C C . ARG A 1 103 ? 14.001 7.860 11.936 1.00 68.56 103 ARG A C 1
ATOM 785 O O . ARG A 1 103 ? 13.237 8.675 11.427 1.00 68.56 103 ARG A O 1
ATOM 792 N N . GLY A 1 104 ? 14.431 7.973 13.194 1.00 68.31 104 GLY A N 1
ATOM 793 C CA . GLY A 1 104 ? 14.085 9.076 14.092 1.00 68.31 104 GLY A CA 1
ATOM 794 C C . GLY A 1 104 ? 12.582 9.219 14.357 1.00 68.31 104 GLY A C 1
ATOM 795 O O . GLY A 1 104 ? 12.128 10.293 14.746 1.00 68.31 104 GLY A O 1
ATOM 796 N N . THR A 1 105 ? 11.795 8.169 14.107 1.00 72.88 105 THR A N 1
ATOM 797 C CA . THR A 1 105 ? 10.326 8.183 14.148 1.00 72.88 105 THR A CA 1
ATOM 798 C C . THR A 1 105 ? 9.788 6.842 14.651 1.00 72.88 105 THR A C 1
ATOM 800 O O . THR A 1 105 ? 10.498 5.841 14.701 1.00 72.88 105 THR A O 1
ATOM 803 N N . GLY A 1 106 ? 8.530 6.813 15.084 1.00 73.25 106 GLY A N 1
ATOM 804 C CA . GLY A 1 106 ? 7.847 5.615 15.572 1.00 73.25 106 GLY A CA 1
ATOM 805 C C . GLY A 1 106 ? 6.667 5.992 16.458 1.00 73.25 106 GLY A C 1
ATOM 806 O O . GLY A 1 106 ? 6.435 7.172 16.720 1.00 73.25 106 GLY A O 1
ATOM 807 N N . GLY A 1 107 ? 5.904 5.005 16.920 1.00 86.06 107 GLY A N 1
ATOM 808 C CA . GLY A 1 107 ? 4.693 5.278 17.688 1.00 86.06 107 GLY A CA 1
ATOM 809 C C . GLY A 1 107 ? 3.545 5.693 16.771 1.00 86.06 107 GLY A C 1
ATOM 810 O O . GLY A 1 107 ? 2.942 4.829 16.149 1.00 86.06 107 GLY A O 1
ATOM 811 N N . ASP A 1 108 ? 3.227 6.987 16.684 1.00 90.19 108 ASP A N 1
ATOM 812 C CA . ASP A 1 108 ? 2.043 7.505 15.973 1.00 90.19 108 ASP A CA 1
ATOM 813 C C . ASP A 1 108 ? 2.296 7.911 14.507 1.00 90.19 108 ASP A C 1
ATOM 815 O O . ASP A 1 108 ? 1.390 8.401 13.819 1.00 90.19 108 ASP A O 1
ATOM 819 N N . VAL A 1 109 ? 3.512 7.674 14.015 1.00 91.81 109 VAL A N 1
ATOM 820 C CA . VAL A 1 109 ? 3.937 7.944 12.639 1.00 91.81 109 VAL A CA 1
ATOM 821 C C . VAL A 1 109 ? 4.251 6.632 11.925 1.00 91.81 109 VAL A C 1
ATOM 823 O O . VAL A 1 109 ? 4.945 5.764 12.453 1.00 91.81 109 VAL A O 1
ATOM 826 N N . LEU A 1 110 ? 3.732 6.489 10.708 1.00 91.88 110 LEU A N 1
ATOM 827 C CA . LEU A 1 110 ? 4.037 5.375 9.821 1.00 91.88 110 LEU A CA 1
ATOM 828 C C . LEU A 1 110 ? 5.439 5.534 9.238 1.00 91.88 110 LEU A C 1
ATOM 830 O O . LEU A 1 110 ? 5.823 6.611 8.786 1.00 91.88 110 LEU A O 1
ATOM 834 N N . LEU A 1 111 ? 6.182 4.433 9.203 1.00 88.81 111 LEU A N 1
ATOM 835 C CA . LEU A 1 111 ? 7.484 4.375 8.557 1.00 88.81 111 LEU A CA 1
ATOM 836 C C . LEU A 1 111 ? 7.242 4.147 7.068 1.00 88.81 111 LEU A C 1
ATOM 838 O O . LEU A 1 111 ? 6.715 3.106 6.681 1.00 88.81 111 LEU A O 1
ATOM 842 N N . HIS A 1 112 ? 7.579 5.125 6.237 1.00 83.81 112 HIS A N 1
ATOM 843 C CA . HIS A 1 112 ? 7.435 5.041 4.785 1.00 83.81 112 HIS A CA 1
ATOM 844 C C . HIS A 1 112 ? 8.778 4.662 4.157 1.00 83.81 112 HIS A C 1
ATOM 846 O O . HIS A 1 112 ? 9.812 5.083 4.647 1.00 83.81 112 HIS A O 1
ATOM 852 N N . GLY A 1 113 ? 8.798 3.833 3.115 1.00 82.44 113 GLY A N 1
ATOM 853 C CA . GLY A 1 113 ? 9.973 3.724 2.242 1.00 82.44 113 GLY A CA 1
ATOM 854 C C . GLY A 1 113 ? 9.898 4.716 1.082 1.00 82.44 113 GLY A C 1
ATOM 855 O O . GLY A 1 113 ? 8.885 5.395 0.897 1.00 82.44 113 GLY A O 1
ATOM 856 N N . ARG A 1 114 ? 10.939 4.753 0.244 1.00 86.44 114 ARG A N 1
ATOM 857 C CA . ARG A 1 114 ? 10.898 5.550 -0.990 1.00 86.44 114 ARG A CA 1
ATOM 858 C C . ARG A 1 114 ? 9.817 5.001 -1.940 1.00 86.44 114 ARG A C 1
ATOM 860 O O . ARG A 1 114 ? 9.738 3.780 -2.081 1.00 86.44 114 ARG A O 1
ATOM 867 N N . PRO A 1 115 ? 8.993 5.836 -2.599 1.00 90.75 115 PRO A N 1
ATOM 868 C CA . PRO A 1 115 ? 7.917 5.327 -3.444 1.00 90.75 115 PRO A CA 1
ATOM 869 C C . PRO A 1 115 ? 8.454 4.693 -4.728 1.00 90.75 115 PRO A C 1
ATOM 871 O O . PRO A 1 115 ? 9.539 5.037 -5.199 1.00 90.75 115 PRO A O 1
ATOM 874 N N . PHE A 1 116 ? 7.656 3.808 -5.319 1.00 92.38 116 PHE A N 1
ATOM 875 C CA . PHE A 1 116 ? 7.950 3.157 -6.593 1.00 92.38 116 PHE A CA 1
ATOM 876 C C . PHE A 1 116 ? 6.956 3.607 -7.664 1.00 92.38 116 PHE A C 1
ATOM 878 O O . PHE A 1 116 ? 5.756 3.382 -7.519 1.00 92.38 116 PHE A O 1
ATOM 885 N N . PHE A 1 117 ? 7.435 4.209 -8.751 1.00 92.94 117 PHE A N 1
ATOM 886 C CA . PHE A 1 117 ? 6.578 4.637 -9.856 1.00 92.94 117 PHE A CA 1
ATOM 887 C C . PHE A 1 117 ? 6.196 3.456 -10.761 1.00 92.94 117 PHE A C 1
ATOM 889 O O . PHE A 1 117 ? 7.045 2.831 -11.407 1.00 92.94 117 PHE A O 1
ATOM 896 N N . MET A 1 118 ? 4.897 3.166 -10.849 1.00 92.00 118 MET A N 1
ATOM 897 C CA . MET A 1 118 ? 4.372 2.051 -11.646 1.00 92.00 118 MET A CA 1
ATOM 898 C C . MET A 1 118 ? 4.438 2.310 -13.151 1.00 92.00 118 MET A C 1
ATOM 900 O O . MET A 1 118 ? 4.480 1.359 -13.927 1.00 92.00 118 MET A O 1
ATOM 904 N N . GLY A 1 119 ? 4.468 3.578 -13.564 1.00 90.12 119 GLY A N 1
ATOM 905 C CA . GLY A 1 119 ? 4.299 3.992 -14.959 1.00 90.12 119 GLY A CA 1
ATOM 906 C C . GLY A 1 119 ? 2.973 4.712 -15.195 1.00 90.12 119 GLY A C 1
ATOM 907 O O . GLY A 1 119 ? 2.910 5.616 -16.023 1.00 90.12 119 GLY A O 1
ATOM 908 N N . THR A 1 120 ? 1.936 4.358 -14.433 1.00 93.69 120 THR A N 1
ATOM 909 C CA . THR A 1 120 ? 0.603 4.960 -14.522 1.00 93.69 120 THR A CA 1
ATOM 910 C C . THR A 1 120 ? -0.182 4.794 -13.213 1.00 93.69 120 THR A C 1
ATOM 912 O O . THR A 1 120 ? 0.308 4.206 -12.250 1.00 93.69 120 THR A O 1
ATOM 915 N N . ILE A 1 121 ? -1.399 5.332 -13.165 1.00 95.19 121 ILE A N 1
ATOM 916 C CA . ILE A 1 121 ? -2.284 5.319 -11.998 1.00 95.19 121 ILE A CA 1
ATOM 917 C C . ILE A 1 121 ? -3.063 4.003 -11.946 1.00 95.19 121 ILE A C 1
ATOM 919 O O . ILE A 1 121 ? -3.512 3.491 -12.971 1.00 95.19 121 ILE A O 1
ATOM 923 N N . SER A 1 122 ? -3.297 3.500 -10.736 1.00 96.62 122 SER A N 1
ATOM 924 C CA . SER A 1 122 ? -4.357 2.528 -10.484 1.00 96.62 122 SER A CA 1
ATOM 925 C C . SER A 1 122 ? -5.347 3.080 -9.466 1.00 96.62 122 SER A C 1
ATOM 927 O O . SER A 1 122 ? -4.966 3.599 -8.416 1.00 96.62 122 SER A O 1
ATOM 929 N N . ALA A 1 123 ? -6.631 2.940 -9.794 1.00 95.75 123 ALA A N 1
ATOM 930 C CA . ALA A 1 123 ? -7.736 3.341 -8.934 1.00 95.75 123 ALA A CA 1
ATOM 931 C C . ALA A 1 123 ? -8.135 2.262 -7.914 1.00 95.75 123 ALA A C 1
ATOM 933 O O . ALA A 1 123 ? -9.000 2.502 -7.076 1.00 95.75 123 ALA A O 1
ATOM 934 N N . SER A 1 124 ? -7.554 1.060 -7.987 1.00 96.44 124 SER A N 1
ATOM 935 C CA . SER A 1 124 ? -7.924 -0.043 -7.098 1.00 96.44 124 SER A CA 1
ATOM 936 C C . SER A 1 124 ? -6.793 -1.045 -6.907 1.00 96.44 124 SER A C 1
ATOM 938 O O . SER A 1 124 ? -5.962 -1.271 -7.783 1.00 96.44 124 SER A O 1
ATOM 940 N N . ILE A 1 125 ? -6.779 -1.691 -5.752 1.00 97.19 125 ILE A N 1
ATOM 941 C CA . ILE A 1 125 ? -5.858 -2.781 -5.464 1.00 97.19 125 ILE A CA 1
ATOM 942 C C . ILE A 1 125 ? -6.629 -3.871 -4.737 1.00 97.19 125 ILE A C 1
ATOM 944 O O . ILE A 1 125 ? -7.334 -3.601 -3.766 1.00 97.19 125 ILE A O 1
ATOM 948 N N . VAL A 1 126 ? -6.551 -5.096 -5.248 1.00 94.94 126 VAL A N 1
ATOM 949 C CA . VAL A 1 126 ? -7.365 -6.214 -4.759 1.00 94.94 126 VAL A CA 1
ATOM 950 C C . VAL A 1 126 ? -6.522 -7.474 -4.599 1.00 94.94 126 VAL A C 1
ATOM 952 O O . VAL A 1 126 ? -5.577 -7.670 -5.361 1.00 94.94 126 VAL A O 1
ATOM 955 N N . PRO A 1 127 ? -6.835 -8.359 -3.641 1.00 94.31 127 PRO A N 1
ATOM 956 C CA . PRO A 1 127 ? -6.195 -9.667 -3.564 1.00 94.31 127 PRO A CA 1
ATOM 957 C C . PRO A 1 127 ? -6.398 -10.476 -4.849 1.00 94.31 127 PRO A C 1
ATOM 959 O O . PRO A 1 127 ? -7.496 -10.504 -5.407 1.00 94.31 127 PRO A O 1
ATOM 962 N N . SER A 1 128 ? -5.347 -11.153 -5.307 1.00 94.06 128 SER A N 1
ATOM 963 C CA . SER A 1 128 ? -5.445 -12.085 -6.430 1.00 94.06 128 SER A CA 1
ATOM 964 C C . SER A 1 128 ? -6.214 -13.343 -6.011 1.00 94.06 128 SER A C 1
ATOM 966 O O . SER A 1 128 ? -5.892 -13.930 -4.976 1.00 94.06 128 SER A O 1
ATOM 968 N N . PRO A 1 129 ? -7.197 -13.804 -6.806 1.00 89.31 129 PRO A N 1
ATOM 969 C CA . PRO A 1 129 ? -7.905 -15.052 -6.530 1.00 89.31 129 PRO A CA 1
ATOM 970 C C . PRO A 1 129 ? -7.101 -16.299 -6.931 1.00 89.31 129 PRO A C 1
ATOM 972 O O . PRO A 1 129 ? -7.469 -17.403 -6.541 1.00 89.31 129 PRO A O 1
ATOM 975 N N . VAL A 1 130 ? -6.037 -16.136 -7.727 1.00 89.50 130 VAL A N 1
ATOM 976 C CA . VAL A 1 130 ? -5.239 -17.247 -8.281 1.00 89.50 130 VAL A CA 1
ATOM 977 C C . VAL A 1 130 ? -3.867 -17.334 -7.620 1.00 89.50 130 VAL A C 1
ATOM 979 O O . VAL A 1 130 ? -3.402 -18.422 -7.291 1.00 89.50 130 VAL A O 1
ATOM 982 N N . ASP A 1 131 ? -3.234 -16.183 -7.393 1.00 86.69 131 ASP A N 1
ATOM 983 C CA . ASP A 1 131 ? -1.882 -16.101 -6.849 1.00 86.69 131 ASP A CA 1
ATOM 984 C C . ASP A 1 131 ? -1.958 -15.751 -5.357 1.00 86.69 131 ASP A C 1
ATOM 986 O O . ASP A 1 131 ? -2.097 -14.584 -4.983 1.00 86.69 131 ASP A O 1
ATOM 990 N N . THR A 1 132 ? -1.883 -16.761 -4.487 1.00 85.31 132 THR A N 1
ATOM 991 C CA . THR A 1 132 ? -1.954 -16.565 -3.030 1.00 85.31 132 THR A CA 1
ATOM 992 C C . THR A 1 132 ? -0.926 -15.535 -2.558 1.00 85.31 132 THR A C 1
ATOM 994 O O . THR A 1 132 ? 0.276 -15.697 -2.763 1.00 85.31 132 THR A O 1
ATOM 997 N N . GLY A 1 133 ? -1.398 -14.483 -1.886 1.00 85.06 133 GLY A N 1
ATOM 998 C CA . GLY A 1 133 ? -0.546 -13.415 -1.352 1.00 85.06 133 GLY A CA 1
ATOM 999 C C . GLY A 1 133 ? -0.145 -12.340 -2.368 1.00 85.06 133 GLY A C 1
ATOM 1000 O O . GLY A 1 133 ? 0.582 -11.418 -2.001 1.00 85.06 133 GLY A O 1
ATOM 1001 N N . ALA A 1 134 ? -0.620 -12.423 -3.613 1.00 93.19 134 ALA A N 1
ATOM 1002 C CA . ALA A 1 134 ? -0.447 -11.365 -4.598 1.00 93.19 134 ALA A CA 1
ATOM 1003 C C . ALA A 1 134 ? -1.578 -10.335 -4.519 1.00 93.19 134 ALA A C 1
ATOM 1005 O O . ALA A 1 134 ? -2.739 -10.670 -4.267 1.00 93.19 134 ALA A O 1
ATOM 1006 N N . LEU A 1 135 ? -1.243 -9.085 -4.814 1.00 96.38 135 LEU A N 1
ATOM 1007 C CA . LEU A 1 135 ? -2.198 -8.006 -5.026 1.00 96.38 135 LEU A CA 1
ATOM 1008 C C . LEU A 1 135 ? -2.217 -7.634 -6.509 1.00 96.38 135 LEU A C 1
ATOM 1010 O O . LEU A 1 135 ? -1.168 -7.460 -7.129 1.00 96.38 135 LEU A O 1
ATOM 1014 N N . LEU A 1 136 ? -3.415 -7.519 -7.070 1.00 96.75 136 LEU A N 1
ATOM 1015 C CA . LEU A 1 136 ? -3.672 -7.094 -8.438 1.00 96.75 136 LEU A CA 1
ATOM 1016 C C . LEU A 1 136 ? -3.991 -5.603 -8.462 1.00 96.75 136 LEU A C 1
ATOM 1018 O O . LEU A 1 136 ? -4.759 -5.110 -7.635 1.00 96.75 136 LEU A O 1
ATOM 1022 N N . MET A 1 137 ? -3.408 -4.904 -9.429 1.00 96.81 137 MET A N 1
ATOM 1023 C CA . MET A 1 137 ? -3.559 -3.465 -9.620 1.00 96.81 137 MET A CA 1
ATOM 1024 C C . MET A 1 137 ? -3.936 -3.208 -11.083 1.00 96.81 137 MET A C 1
ATOM 1026 O O . MET A 1 137 ? -3.037 -3.126 -11.921 1.00 96.81 137 MET A O 1
ATOM 1030 N N . PRO A 1 138 ? -5.233 -3.118 -11.428 1.00 96.50 138 PRO A N 1
ATOM 1031 C CA . PRO A 1 138 ? -5.636 -2.707 -12.767 1.00 96.50 138 PRO A CA 1
ATOM 1032 C C . PRO A 1 138 ? -5.170 -1.272 -13.017 1.00 96.50 138 PRO A C 1
ATOM 1034 O O . PRO A 1 138 ? -5.551 -0.341 -12.304 1.00 96.50 138 PRO A O 1
ATOM 1037 N N . LEU A 1 139 ? -4.313 -1.112 -14.016 1.00 96.44 139 LEU A N 1
ATOM 1038 C CA . LEU A 1 139 ? -3.686 0.149 -14.373 1.00 96.44 139 LEU A CA 1
ATOM 1039 C C . LEU A 1 139 ? -4.560 0.900 -15.390 1.00 96.44 139 LEU A C 1
ATOM 1041 O O . LEU A 1 139 ? -5.286 0.297 -16.183 1.00 96.44 139 LEU A O 1
ATOM 1045 N N . SER A 1 140 ? -4.507 2.234 -15.380 1.00 95.62 140 SER A N 1
ATOM 1046 C CA . SER A 1 140 ? -5.337 3.070 -16.264 1.00 95.62 140 SER A CA 1
ATOM 1047 C C . SER A 1 140 ? -4.982 2.960 -17.752 1.00 95.62 140 SER A C 1
ATOM 1049 O O . SER A 1 140 ? -5.768 3.379 -18.597 1.00 95.62 140 SER A O 1
ATOM 1051 N N . ASP A 1 141 ? -3.830 2.374 -18.081 1.00 95.06 141 ASP A N 1
ATOM 1052 C CA . ASP A 1 141 ? -3.411 2.053 -19.449 1.00 95.06 141 ASP A CA 1
ATOM 1053 C C . ASP A 1 141 ? -3.972 0.709 -19.959 1.00 95.06 141 ASP A C 1
ATOM 1055 O O . ASP A 1 141 ? -3.657 0.282 -21.069 1.00 95.06 141 ASP A O 1
ATOM 1059 N N . GLY A 1 142 ? -4.810 0.038 -19.161 1.00 94.31 142 GLY A N 1
ATOM 1060 C CA . GLY A 1 142 ? -5.410 -1.256 -19.484 1.00 94.31 142 GLY A CA 1
ATOM 1061 C C . GLY A 1 142 ? -4.539 -2.460 -19.124 1.00 94.31 142 GLY A C 1
ATOM 1062 O O . GLY A 1 142 ? -4.975 -3.597 -19.311 1.00 94.31 142 GLY A O 1
ATOM 1063 N N . THR A 1 143 ? -3.333 -2.248 -18.592 1.00 94.69 143 THR A N 1
ATOM 1064 C CA . THR A 1 143 ? -2.475 -3.337 -18.115 1.00 94.69 143 THR A CA 1
ATOM 1065 C C . THR A 1 143 ? -2.828 -3.754 -16.680 1.00 94.69 143 THR A C 1
ATOM 1067 O O . THR A 1 143 ? -3.638 -3.130 -15.992 1.00 94.69 143 THR A O 1
ATOM 1070 N N . MET A 1 144 ? -2.248 -4.865 -16.218 1.00 94.38 144 MET A N 1
ATOM 1071 C CA . MET A 1 144 ? -2.469 -5.393 -14.871 1.00 94.38 144 MET A CA 1
ATOM 1072 C C . MET A 1 144 ? -1.140 -5.498 -14.130 1.00 94.38 144 MET A C 1
ATOM 1074 O O . MET A 1 144 ? -0.317 -6.360 -14.440 1.00 94.38 144 MET A O 1
ATOM 1078 N N . GLY A 1 145 ? -0.954 -4.654 -13.119 1.00 94.25 145 GLY A N 1
ATOM 1079 C CA . GLY A 1 145 ? 0.157 -4.762 -12.184 1.00 94.25 145 GLY A CA 1
ATOM 1080 C C . GLY A 1 145 ? -0.058 -5.902 -11.190 1.00 94.25 145 GLY A C 1
ATOM 1081 O O . GLY A 1 145 ? -1.187 -6.187 -10.781 1.00 94.25 145 GLY A O 1
ATOM 1082 N N . ARG A 1 146 ? 1.036 -6.542 -10.771 1.00 94.81 146 ARG A N 1
ATOM 1083 C CA . ARG A 1 146 ? 1.040 -7.536 -9.691 1.00 94.81 146 ARG A CA 1
ATOM 1084 C C . ARG A 1 146 ? 2.074 -7.149 -8.649 1.00 94.81 146 ARG A C 1
ATOM 1086 O O . ARG A 1 146 ? 3.218 -6.867 -8.995 1.00 94.81 146 ARG A O 1
ATOM 1093 N N . LEU A 1 147 ? 1.677 -7.159 -7.384 1.00 95.19 147 LEU A N 1
ATOM 1094 C CA . LEU A 1 147 ? 2.557 -6.887 -6.257 1.00 95.19 147 LEU A CA 1
ATOM 1095 C C . LEU A 1 147 ? 2.618 -8.115 -5.353 1.00 95.19 147 LEU A C 1
ATOM 1097 O O . LEU A 1 147 ? 1.587 -8.622 -4.914 1.00 95.19 147 LEU A O 1
ATOM 1101 N N . PHE A 1 148 ? 3.834 -8.572 -5.069 1.00 93.50 148 PHE A N 1
ATOM 1102 C CA . PHE A 1 148 ? 4.098 -9.708 -4.195 1.00 93.50 148 PHE A CA 1
ATOM 1103 C C . PHE A 1 148 ? 4.921 -9.236 -3.002 1.00 93.50 148 PHE A C 1
ATOM 1105 O O . PHE A 1 148 ? 5.980 -8.632 -3.176 1.00 93.50 148 PHE A O 1
ATOM 1112 N N . ALA A 1 149 ? 4.475 -9.548 -1.787 1.00 92.56 149 ALA A N 1
ATOM 1113 C CA . ALA A 1 149 ? 5.371 -9.476 -0.641 1.00 92.56 149 ALA A CA 1
ATOM 1114 C C . ALA A 1 149 ? 6.396 -10.603 -0.743 1.00 92.56 149 ALA A C 1
ATOM 1116 O O . ALA A 1 149 ? 6.027 -11.736 -1.042 1.00 92.56 149 ALA A O 1
ATOM 1117 N N . VAL A 1 150 ? 7.660 -10.305 -0.460 1.00 91.38 150 VAL A N 1
ATOM 1118 C CA . VAL A 1 150 ? 8.780 -11.256 -0.487 1.00 91.38 150 VAL A CA 1
ATOM 1119 C C . VAL A 1 150 ? 9.504 -11.258 0.856 1.00 91.38 150 VAL A C 1
ATOM 1121 O O . VAL A 1 150 ? 9.387 -10.307 1.630 1.00 91.38 150 VAL A O 1
ATOM 1124 N N . ASN A 1 151 ? 10.250 -12.325 1.146 1.00 89.56 151 ASN A N 1
ATOM 1125 C CA . ASN A 1 151 ? 11.073 -12.367 2.352 1.00 89.56 151 ASN A CA 1
ATOM 1126 C C . ASN A 1 151 ? 12.245 -11.382 2.227 1.00 89.56 151 ASN A C 1
ATOM 1128 O O . ASN A 1 151 ? 12.718 -11.152 1.112 1.00 89.56 151 ASN A O 1
ATOM 1132 N N . PRO A 1 152 ? 12.784 -10.845 3.337 1.00 87.25 152 PRO A N 1
ATOM 1133 C CA . PRO A 1 152 ? 13.933 -9.938 3.283 1.00 87.25 152 PRO A CA 1
ATOM 1134 C C . PRO A 1 152 ? 15.161 -10.532 2.567 1.00 87.25 152 PRO A C 1
ATOM 1136 O O . PRO A 1 152 ? 15.877 -9.816 1.863 1.00 87.25 152 PRO A O 1
ATOM 1139 N N . SER A 1 153 ? 15.386 -11.846 2.700 1.00 90.44 153 SER A N 1
ATOM 1140 C CA . SER A 1 153 ? 16.439 -12.574 1.978 1.00 90.44 153 SER A CA 1
ATOM 1141 C C . SER A 1 153 ? 16.243 -12.492 0.465 1.00 90.44 153 SER A C 1
ATOM 1143 O O . SER A 1 153 ? 17.155 -12.098 -0.260 1.00 90.44 153 SER A O 1
ATOM 1145 N N . ASP A 1 154 ? 15.032 -12.797 0.003 1.00 91.56 154 ASP A N 1
ATOM 1146 C CA . ASP A 1 154 ? 14.679 -12.832 -1.415 1.00 91.56 154 ASP A CA 1
ATOM 1147 C C . ASP A 1 154 ? 14.688 -11.416 -1.988 1.00 91.56 154 ASP A C 1
ATOM 1149 O O . ASP A 1 154 ? 15.231 -11.187 -3.063 1.00 91.56 154 ASP A O 1
ATOM 1153 N N . PHE A 1 155 ? 14.180 -10.441 -1.229 1.00 91.31 155 PHE A N 1
ATOM 1154 C CA . PHE A 1 155 ? 14.258 -9.023 -1.569 1.00 91.31 155 PHE A CA 1
ATOM 1155 C C . PHE A 1 155 ? 15.703 -8.575 -1.793 1.00 91.31 155 PHE A C 1
ATOM 1157 O O . PHE A 1 155 ? 15.993 -7.889 -2.770 1.00 91.31 155 PHE A O 1
ATOM 1164 N N . THR A 1 156 ? 16.626 -8.979 -0.918 1.00 91.31 156 THR A N 1
ATOM 1165 C CA . THR A 1 156 ? 18.049 -8.638 -1.046 1.00 91.31 156 THR A CA 1
ATOM 1166 C C . THR A 1 156 ? 18.651 -9.228 -2.320 1.00 91.31 156 THR A C 1
ATOM 1168 O O . THR A 1 156 ? 19.382 -8.539 -3.033 1.00 91.31 156 THR A O 1
ATOM 1171 N N . VAL A 1 157 ? 18.332 -10.489 -2.630 1.00 93.75 157 VAL A N 1
ATOM 1172 C CA . VAL A 1 157 ? 18.783 -11.157 -3.860 1.00 93.75 157 VAL A CA 1
ATOM 1173 C C . VAL A 1 157 ? 18.208 -10.465 -5.095 1.00 93.75 157 VAL A C 1
ATOM 1175 O O . VAL A 1 157 ? 18.966 -10.098 -5.990 1.00 93.75 157 VAL A O 1
ATOM 1178 N N . LEU A 1 158 ? 16.898 -10.216 -5.118 1.00 93.44 158 LEU A N 1
ATOM 1179 C CA . LEU A 1 158 ? 16.206 -9.556 -6.226 1.00 93.44 158 LEU A CA 1
ATOM 1180 C C . LEU A 1 158 ? 16.688 -8.120 -6.433 1.00 93.44 158 LEU A C 1
ATOM 1182 O O . LEU A 1 158 ? 16.845 -7.694 -7.568 1.00 93.44 158 LEU A O 1
ATOM 1186 N N . SER A 1 159 ? 16.980 -7.387 -5.359 1.00 90.62 159 SER A N 1
ATOM 1187 C CA . SER A 1 159 ? 17.506 -6.020 -5.439 1.00 90.62 159 SER A CA 1
ATOM 1188 C C . SER A 1 159 ? 18.904 -5.996 -6.052 1.00 90.62 159 SER A C 1
ATOM 1190 O O . SER A 1 159 ? 19.202 -5.155 -6.895 1.00 90.62 159 SER A O 1
ATOM 1192 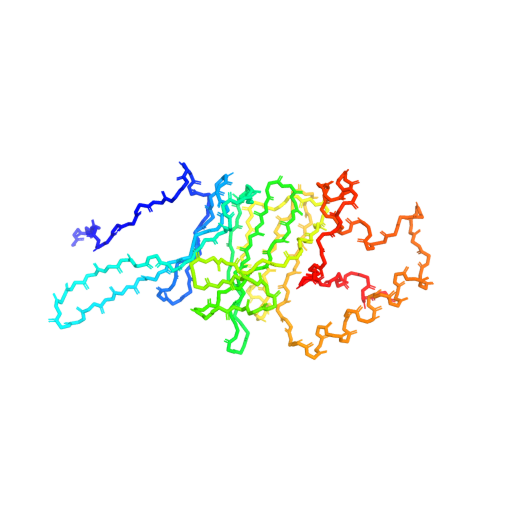N N . ARG A 1 160 ? 19.771 -6.942 -5.664 1.00 90.62 160 ARG A N 1
ATOM 1193 C CA . ARG A 1 160 ? 21.107 -7.090 -6.263 1.00 90.62 160 ARG A CA 1
ATOM 1194 C C . ARG A 1 160 ? 21.017 -7.497 -7.729 1.00 90.62 160 ARG A C 1
ATOM 1196 O O . ARG A 1 160 ? 21.733 -6.928 -8.548 1.00 90.62 160 ARG A O 1
ATOM 1203 N N . LEU A 1 161 ? 20.131 -8.442 -8.046 1.00 91.06 161 LEU A N 1
ATOM 1204 C CA . LEU A 1 161 ? 19.863 -8.862 -9.418 1.00 91.06 161 LEU A CA 1
ATOM 1205 C C . LEU A 1 161 ? 19.377 -7.681 -10.260 1.00 91.06 161 LEU A C 1
ATOM 1207 O O . LEU A 1 161 ? 19.941 -7.424 -11.314 1.00 91.06 161 LEU A O 1
ATOM 1211 N N . PHE A 1 162 ? 18.398 -6.923 -9.766 1.00 89.94 162 PHE A N 1
ATOM 1212 C CA . PHE A 1 162 ? 17.888 -5.724 -10.421 1.00 89.94 162 PHE A CA 1
ATOM 1213 C C . PHE A 1 162 ? 19.011 -4.729 -10.713 1.00 89.94 162 PHE A C 1
ATOM 1215 O O . PHE A 1 162 ? 19.212 -4.363 -11.867 1.00 89.94 162 PHE A O 1
ATOM 1222 N N . THR A 1 163 ? 19.796 -4.344 -9.702 1.00 87.38 163 THR A N 1
ATOM 1223 C CA . THR A 1 163 ? 20.917 -3.413 -9.888 1.00 87.38 163 THR A CA 1
ATOM 1224 C C . THR A 1 163 ? 21.902 -3.921 -10.939 1.00 87.38 163 THR A C 1
ATOM 1226 O O . THR A 1 163 ? 22.352 -3.143 -11.773 1.00 87.38 163 THR A O 1
ATOM 1229 N N . HIS A 1 164 ? 22.203 -5.221 -10.940 1.00 89.06 164 HIS A N 1
ATOM 1230 C CA . HIS A 1 164 ? 23.095 -5.823 -11.926 1.00 89.06 164 HIS A CA 1
ATOM 1231 C C . HIS A 1 164 ? 22.505 -5.819 -13.345 1.00 89.06 164 HIS A C 1
ATOM 1233 O O . HIS A 1 164 ? 23.194 -5.480 -14.302 1.00 89.06 164 HIS A O 1
ATOM 1239 N N . LEU A 1 165 ? 21.226 -6.159 -13.505 1.00 87.75 165 LEU A N 1
ATOM 1240 C CA . LEU A 1 165 ? 20.575 -6.194 -14.815 1.00 87.75 165 LEU A CA 1
ATOM 1241 C C . LEU A 1 165 ? 20.408 -4.797 -15.409 1.00 87.75 165 LEU A C 1
ATOM 1243 O O . LEU A 1 165 ? 20.599 -4.622 -16.608 1.00 87.75 165 LEU A O 1
ATOM 1247 N N . VAL A 1 166 ? 20.100 -3.792 -14.589 1.00 86.44 166 VAL A N 1
ATOM 1248 C CA . VAL A 1 166 ? 19.939 -2.412 -15.066 1.00 86.44 166 VAL A CA 1
ATOM 1249 C C . VAL A 1 166 ? 21.259 -1.821 -15.571 1.00 86.44 166 VAL A C 1
ATOM 1251 O O . VAL A 1 166 ? 21.238 -1.028 -16.510 1.00 86.44 166 VAL A O 1
ATOM 1254 N N . THR A 1 167 ? 22.404 -2.212 -15.003 1.00 84.62 167 THR A N 1
ATOM 1255 C CA . THR A 1 167 ? 23.716 -1.747 -15.483 1.00 84.62 167 THR A CA 1
ATOM 1256 C C . THR A 1 167 ? 24.231 -2.533 -16.686 1.00 84.62 167 THR A C 1
ATOM 1258 O O . THR A 1 167 ? 24.976 -1.981 -17.492 1.00 84.62 167 THR A O 1
ATOM 1261 N N . MET A 1 168 ? 23.858 -3.809 -16.811 1.00 85.38 168 MET A N 1
ATOM 1262 C CA . MET A 1 168 ? 24.387 -4.704 -17.845 1.00 85.38 168 MET A CA 1
ATOM 1263 C C . MET A 1 168 ? 23.526 -4.760 -19.109 1.00 85.38 168 MET A C 1
ATOM 1265 O O . MET A 1 168 ? 24.056 -5.004 -20.194 1.00 85.38 168 MET A O 1
ATOM 1269 N N . LEU A 1 169 ? 22.208 -4.568 -18.999 1.00 81.44 169 LEU A N 1
ATOM 1270 C CA . LEU A 1 169 ? 21.302 -4.695 -20.136 1.00 81.44 169 LEU A CA 1
ATOM 1271 C C . LEU A 1 169 ? 21.116 -3.359 -20.868 1.00 81.44 169 LEU A C 1
ATOM 1273 O O . LEU A 1 169 ? 20.825 -2.336 -20.238 1.00 81.44 169 LEU A O 1
ATOM 1277 N N . PRO A 1 170 ? 21.189 -3.351 -22.213 1.00 78.06 170 PRO A N 1
ATOM 1278 C CA . PRO A 1 170 ? 20.841 -2.172 -22.984 1.00 78.06 170 PRO A CA 1
ATOM 1279 C C . PRO A 1 170 ? 19.366 -1.838 -22.757 1.00 78.06 170 PRO A C 1
ATOM 1281 O O . PRO A 1 170 ? 18.469 -2.663 -22.953 1.00 78.06 170 PRO A O 1
ATOM 1284 N N . SER A 1 171 ? 19.114 -0.607 -22.325 1.00 76.50 171 SER A N 1
ATOM 1285 C CA . SER A 1 171 ? 17.759 -0.134 -22.076 1.00 76.50 171 SER A CA 1
ATOM 1286 C C . SER A 1 171 ? 17.149 0.443 -23.359 1.00 76.50 171 SER A C 1
ATOM 1288 O O . SER A 1 171 ? 17.794 1.270 -24.014 1.00 76.50 171 SER A O 1
ATOM 1290 N N . PRO A 1 172 ? 15.916 0.054 -23.738 1.00 74.19 172 PRO A N 1
ATOM 1291 C CA . PRO A 1 172 ? 15.230 0.647 -24.881 1.00 74.19 172 PRO A CA 1
ATOM 1292 C C . PRO A 1 172 ? 15.160 2.173 -24.747 1.00 74.19 172 PRO A C 1
ATOM 1294 O O . PRO A 1 172 ? 14.771 2.696 -23.702 1.00 74.19 172 PRO A O 1
ATOM 1297 N N . GLY A 1 173 ? 15.570 2.892 -25.793 1.00 73.88 173 GLY A N 1
ATOM 1298 C CA . GLY A 1 173 ? 15.590 4.359 -25.794 1.00 73.88 173 GLY A CA 1
ATOM 1299 C C . GLY A 1 173 ? 16.609 4.995 -24.841 1.00 73.88 173 GLY A C 1
ATOM 1300 O O . GLY A 1 173 ? 16.463 6.168 -24.515 1.00 73.88 173 GLY A O 1
ATOM 1301 N N . SER A 1 174 ? 17.614 4.242 -24.373 1.00 74.38 174 SER A N 1
ATOM 1302 C CA . SER A 1 174 ? 18.631 4.705 -23.412 1.00 74.38 174 SER A CA 1
ATOM 1303 C C . SER A 1 174 ? 18.055 5.183 -22.071 1.00 74.38 174 SER A C 1
ATOM 1305 O O . SER A 1 174 ? 18.685 5.962 -21.356 1.00 74.38 174 SER A O 1
ATOM 1307 N N . LEU A 1 175 ? 16.855 4.719 -21.712 1.00 73.56 175 LEU A N 1
ATOM 1308 C CA . LEU A 1 175 ? 16.192 5.087 -20.465 1.00 73.56 175 LEU A CA 1
ATOM 1309 C C . LEU A 1 175 ? 16.595 4.129 -19.344 1.00 73.56 175 LEU A C 1
ATOM 1311 O O . LEU A 1 175 ? 16.222 2.962 -19.358 1.00 73.56 175 LEU A O 1
ATOM 1315 N N . HIS A 1 176 ? 17.323 4.621 -18.345 1.00 76.69 176 HIS A N 1
ATOM 1316 C CA . HIS A 1 176 ? 17.736 3.805 -17.204 1.00 76.69 176 HIS A CA 1
ATOM 1317 C C . HIS A 1 176 ? 16.516 3.365 -16.379 1.00 76.69 176 HIS A C 1
ATOM 1319 O O . HIS A 1 176 ? 15.835 4.201 -15.778 1.00 76.69 176 HIS A O 1
ATOM 1325 N N . ALA A 1 177 ? 16.253 2.056 -16.307 1.00 75.62 177 ALA A N 1
ATOM 1326 C CA . ALA A 1 177 ? 15.059 1.516 -15.648 1.00 75.62 177 ALA A CA 1
ATOM 1327 C C . ALA A 1 177 ? 14.929 1.962 -14.179 1.00 75.62 177 ALA A C 1
ATOM 1329 O O . ALA A 1 177 ? 13.835 2.286 -13.728 1.00 75.62 177 ALA A O 1
ATOM 1330 N N . GLY A 1 178 ? 16.045 2.088 -13.449 1.00 75.19 178 GLY A N 1
ATOM 1331 C CA . GLY A 1 178 ? 16.032 2.625 -12.082 1.00 75.19 178 GLY A CA 1
ATOM 1332 C C . GLY A 1 178 ? 15.439 4.037 -11.990 1.00 75.19 178 GLY A C 1
ATOM 1333 O O . GLY A 1 178 ? 14.604 4.287 -11.130 1.00 75.19 178 GLY A O 1
ATOM 1334 N N . VAL A 1 179 ? 15.786 4.923 -12.931 1.00 77.06 179 VAL A N 1
ATOM 1335 C CA . VAL A 1 179 ? 15.294 6.314 -12.977 1.00 77.06 179 VAL A CA 1
ATOM 1336 C C . VAL A 1 179 ? 13.830 6.354 -13.412 1.00 77.06 179 VAL A C 1
ATOM 1338 O O . VAL A 1 179 ? 13.043 7.173 -12.93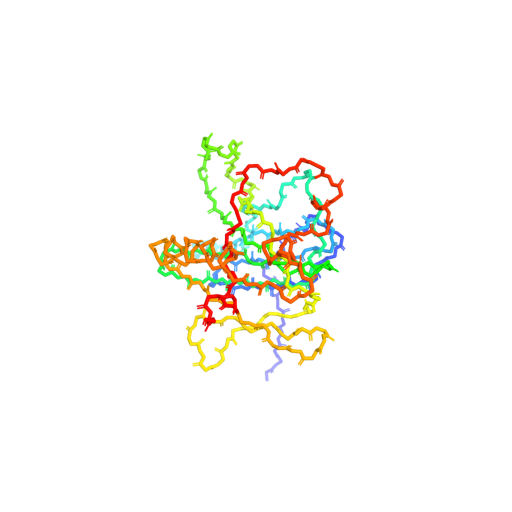7 1.00 77.06 179 VAL A O 1
ATOM 1341 N N . GLN A 1 180 ? 13.426 5.430 -14.288 1.00 81.62 180 GLN A N 1
ATOM 1342 C CA . GLN A 1 180 ? 12.026 5.298 -14.679 1.00 81.62 180 GLN A CA 1
ATOM 1343 C C . GLN A 1 180 ? 11.132 4.937 -13.495 1.00 81.62 180 GLN A C 1
ATOM 1345 O O . GLN A 1 180 ? 9.988 5.367 -13.484 1.00 81.62 180 GLN A O 1
ATOM 1350 N N . ARG A 1 181 ? 11.633 4.201 -12.498 1.00 84.94 181 ARG A N 1
ATOM 1351 C CA . ARG A 1 181 ? 10.875 3.843 -11.288 1.00 84.94 181 ARG A CA 1
ATOM 1352 C C . ARG A 1 181 ? 10.933 4.892 -10.184 1.00 84.94 181 ARG A C 1
ATOM 1354 O O . ARG A 1 181 ? 10.227 4.751 -9.187 1.00 84.94 181 ARG A O 1
ATOM 1361 N N . GLU A 1 182 ? 11.713 5.956 -10.362 1.00 82.50 182 GLU A N 1
ATOM 1362 C CA . GLU A 1 182 ? 11.711 7.074 -9.425 1.00 82.50 182 GLU A CA 1
ATOM 1363 C C . GLU A 1 182 ? 10.432 7.905 -9.572 1.00 82.50 182 GLU A C 1
ATOM 1365 O O . GLU A 1 182 ? 10.015 8.191 -10.707 1.00 82.50 182 GLU A O 1
ATOM 1370 N N . PRO A 1 183 ? 9.819 8.329 -8.452 1.00 77.19 183 PRO A N 1
ATOM 1371 C CA . PRO A 1 183 ? 8.632 9.168 -8.494 1.00 77.19 183 PRO A CA 1
ATOM 1372 C C . PRO A 1 183 ? 8.944 10.507 -9.152 1.00 77.19 183 PRO A C 1
ATOM 1374 O O . PRO A 1 183 ? 10.016 11.084 -8.961 1.00 77.19 183 PRO A O 1
ATOM 1377 N N . VAL A 1 184 ? 7.973 11.040 -9.892 1.00 67.81 184 VAL A N 1
ATOM 1378 C CA . VAL A 1 184 ? 8.140 12.264 -10.693 1.00 67.81 184 VAL A CA 1
ATOM 1379 C C . VAL A 1 184 ? 8.606 13.457 -9.846 1.00 67.81 184 VAL A C 1
ATOM 1381 O O . VAL A 1 184 ? 9.444 14.231 -10.302 1.00 67.81 184 VAL A O 1
ATOM 1384 N N . ALA A 1 185 ? 8.140 13.568 -8.598 1.00 63.47 185 ALA A N 1
ATOM 1385 C CA . ALA A 1 185 ? 8.557 14.623 -7.671 1.00 63.47 185 ALA A CA 1
ATOM 1386 C C . ALA A 1 185 ? 10.065 14.575 -7.338 1.00 63.47 185 ALA A C 1
ATOM 1388 O O . ALA A 1 185 ? 10.714 15.619 -7.288 1.00 63.47 185 ALA A O 1
ATOM 1389 N N . TYR A 1 186 ? 10.650 13.379 -7.197 1.00 58.88 186 TYR A N 1
ATOM 1390 C CA . TYR A 1 186 ? 12.083 13.219 -6.908 1.00 58.88 186 TYR A CA 1
ATOM 1391 C C . TYR A 1 186 ? 12.971 13.493 -8.120 1.00 58.88 186 TYR A C 1
ATOM 1393 O O . TYR A 1 186 ? 14.131 13.850 -7.954 1.00 58.88 186 TYR A O 1
ATOM 1401 N N . ARG A 1 187 ? 12.433 13.412 -9.342 1.00 56.19 187 ARG A N 1
ATOM 1402 C CA . ARG A 1 187 ? 13.175 13.828 -10.544 1.00 56.19 187 ARG A CA 1
ATOM 1403 C C . ARG A 1 187 ? 13.421 15.338 -10.579 1.00 56.19 187 ARG A C 1
ATOM 1405 O O . ARG A 1 187 ? 14.321 15.788 -11.279 1.00 56.19 187 ARG A O 1
ATOM 1412 N N . GLN A 1 188 ? 12.607 16.113 -9.859 1.00 51.91 188 GLN A N 1
ATOM 1413 C CA . GLN A 1 188 ? 12.677 17.575 -9.828 1.00 51.91 188 GLN A CA 1
ATOM 1414 C C . GLN A 1 188 ? 13.434 18.098 -8.602 1.00 51.91 188 GLN A C 1
ATOM 1416 O O . GLN A 1 188 ? 14.150 19.093 -8.707 1.00 51.91 188 GLN A O 1
ATOM 1421 N N . SER A 1 189 ? 13.325 17.428 -7.451 1.00 48.66 189 SER A N 1
ATOM 1422 C CA . SER A 1 189 ? 14.120 17.749 -6.266 1.00 48.66 189 SER A CA 1
ATOM 1423 C C . SER A 1 189 ? 15.416 16.935 -6.273 1.00 48.66 189 SER A C 1
ATOM 1425 O O . SER A 1 189 ? 15.393 15.749 -5.969 1.00 48.66 189 SER A O 1
ATOM 1427 N N . GLN A 1 190 ? 16.565 17.555 -6.543 1.00 43.44 190 GLN A N 1
ATOM 1428 C CA . GLN A 1 190 ? 17.898 16.917 -6.493 1.00 43.44 190 GLN A CA 1
ATOM 1429 C C . GLN A 1 190 ? 18.286 16.297 -5.125 1.00 43.44 190 GLN A C 1
ATOM 1431 O O . GLN A 1 190 ? 19.401 15.810 -4.962 1.00 43.44 190 GLN A O 1
ATOM 1436 N N . ALA A 1 191 ? 17.392 16.309 -4.134 1.00 43.09 191 ALA A N 1
ATOM 1437 C CA . ALA A 1 191 ? 17.540 15.603 -2.873 1.00 43.09 191 ALA A CA 1
ATOM 1438 C C . ALA A 1 191 ? 16.826 14.245 -2.959 1.00 43.09 191 ALA A C 1
ATOM 1440 O O . ALA A 1 191 ? 15.602 14.158 -2.831 1.00 43.09 191 ALA A O 1
ATOM 1441 N N . LEU A 1 192 ? 17.596 13.177 -3.159 1.00 46.00 192 LEU A N 1
ATOM 1442 C CA . LEU A 1 192 ? 17.126 11.834 -2.839 1.00 46.00 192 LEU A CA 1
ATOM 1443 C C . LEU A 1 192 ? 17.132 11.702 -1.308 1.00 46.00 192 LEU A C 1
ATOM 1445 O O . LEU A 1 192 ? 18.183 11.902 -0.703 1.00 46.00 192 LEU A O 1
ATOM 1449 N N . PRO A 1 193 ? 16.010 11.385 -0.645 1.00 51.94 193 PRO A N 1
ATOM 1450 C CA . PRO A 1 193 ? 16.077 10.888 0.717 1.00 51.94 193 PRO A CA 1
ATOM 1451 C C . PRO A 1 193 ? 16.857 9.568 0.692 1.00 51.94 193 PRO A C 1
ATOM 1453 O O . PRO A 1 193 ? 16.618 8.733 -0.184 1.00 51.94 193 PRO A O 1
ATOM 1456 N N . ASP A 1 194 ? 17.759 9.375 1.656 1.00 59.91 194 ASP A N 1
ATOM 1457 C CA . ASP A 1 194 ? 18.628 8.190 1.805 1.00 59.91 194 ASP A CA 1
ATOM 1458 C C . ASP A 1 194 ? 17.864 6.867 2.031 1.00 59.91 194 ASP A C 1
ATOM 1460 O O . ASP A 1 194 ? 18.458 5.808 2.243 1.00 59.91 194 ASP A O 1
ATOM 1464 N N . GLU A 1 195 ? 16.532 6.891 2.002 1.00 69.25 195 GLU A N 1
ATOM 1465 C CA . GLU A 1 195 ? 15.725 5.716 2.279 1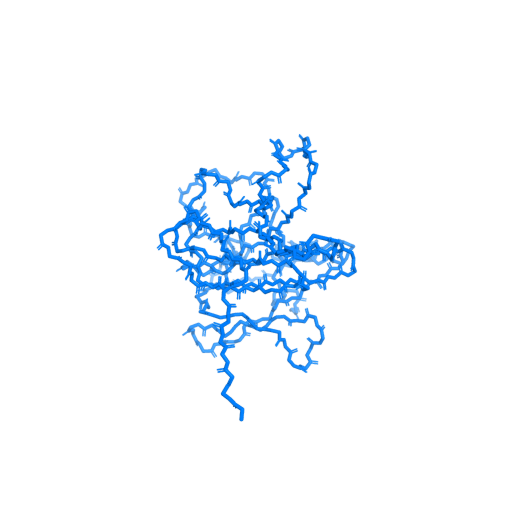.00 69.25 195 GLU A CA 1
ATOM 1466 C C . GLU A 1 195 ? 15.629 4.773 1.065 1.00 69.25 195 GLU A C 1
ATOM 1468 O O . GLU A 1 195 ? 15.374 5.203 -0.068 1.00 69.25 195 GLU A O 1
ATOM 1473 N N . PRO A 1 196 ? 15.781 3.453 1.279 1.00 74.81 196 PRO A N 1
ATOM 1474 C CA . PRO A 1 196 ? 15.677 2.476 0.207 1.00 74.81 196 PRO A CA 1
ATOM 1475 C C . PRO A 1 196 ? 14.244 2.390 -0.338 1.00 74.81 196 PRO A C 1
ATOM 1477 O O . PRO A 1 196 ? 13.256 2.567 0.381 1.00 74.81 196 PRO A O 1
ATOM 1480 N N . THR A 1 197 ? 14.126 2.063 -1.628 1.00 83.31 197 THR A N 1
ATOM 1481 C CA . THR A 1 197 ? 12.834 1.721 -2.245 1.00 83.31 197 THR A CA 1
ATOM 1482 C C . THR A 1 197 ? 12.450 0.307 -1.804 1.00 83.31 197 THR A C 1
ATOM 1484 O O . THR A 1 197 ? 13.213 -0.616 -2.077 1.00 83.31 197 THR A O 1
ATOM 1487 N N . PRO A 1 198 ? 11.301 0.091 -1.143 1.00 86.88 198 PRO A N 1
ATOM 1488 C CA . PRO A 1 198 ? 10.894 -1.213 -0.618 1.00 86.88 198 PRO A CA 1
ATOM 1489 C C . PRO A 1 198 ? 10.232 -2.103 -1.687 1.00 86.88 198 PRO A C 1
ATOM 1491 O O . PRO A 1 198 ? 9.516 -3.046 -1.357 1.00 86.88 198 PRO A O 1
ATOM 1494 N N . VAL A 1 199 ? 10.432 -1.794 -2.971 1.00 91.38 199 VAL A N 1
ATOM 1495 C CA . VAL A 1 199 ? 9.837 -2.486 -4.120 1.00 91.38 199 VAL A CA 1
ATOM 1496 C C . VAL A 1 199 ? 10.922 -2.695 -5.171 1.00 91.38 199 VAL A C 1
ATOM 1498 O O . VAL A 1 199 ? 11.674 -1.772 -5.480 1.00 91.38 199 VAL A O 1
ATOM 1501 N N . VAL A 1 200 ? 10.986 -3.906 -5.725 1.00 91.75 200 VAL A N 1
ATOM 1502 C CA . VAL A 1 200 ? 11.879 -4.265 -6.835 1.00 91.75 200 VAL A CA 1
ATOM 1503 C C . VAL A 1 200 ? 11.045 -4.470 -8.094 1.00 91.75 200 VAL A C 1
ATOM 1505 O O . VAL A 1 200 ? 9.966 -5.060 -8.035 1.00 91.75 200 VAL A O 1
ATOM 1508 N N . ASP A 1 201 ? 11.550 -4.003 -9.235 1.00 91.69 201 ASP A N 1
ATOM 1509 C CA . ASP A 1 201 ? 10.894 -4.199 -10.525 1.00 91.69 201 ASP A CA 1
ATOM 1510 C C . ASP A 1 201 ? 11.068 -5.643 -11.025 1.00 91.69 201 ASP A C 1
ATOM 1512 O O . ASP A 1 201 ? 12.137 -6.040 -11.498 1.00 91.69 201 ASP A O 1
ATOM 1516 N N . GLY A 1 202 ? 9.994 -6.428 -10.929 1.00 89.31 202 GLY A N 1
ATOM 1517 C CA . GLY A 1 202 ? 9.965 -7.811 -11.398 1.00 89.31 202 GLY A CA 1
ATOM 1518 C C . GLY A 1 202 ? 10.087 -7.962 -12.918 1.00 89.31 202 GLY A C 1
ATOM 1519 O O . GLY A 1 202 ? 10.593 -8.986 -13.370 1.00 89.31 202 GLY A O 1
ATOM 1520 N N . GLU A 1 203 ? 9.692 -6.958 -13.710 1.00 87.31 203 GLU A N 1
ATOM 1521 C CA . GLU A 1 203 ? 9.780 -7.028 -15.178 1.00 87.31 203 GLU A CA 1
ATOM 1522 C C . GLU A 1 203 ? 11.230 -6.972 -15.658 1.00 87.31 203 GLU A C 1
ATOM 1524 O O . GLU A 1 203 ? 11.599 -7.626 -16.633 1.00 87.31 203 GLU A O 1
ATOM 1529 N N . VAL A 1 204 ? 12.082 -6.232 -14.944 1.00 85.81 204 VAL A N 1
ATOM 1530 C CA . VAL A 1 204 ? 13.524 -6.230 -15.210 1.00 85.81 204 VAL A CA 1
ATOM 1531 C C . VAL A 1 204 ? 14.137 -7.573 -14.824 1.00 85.81 204 VAL A C 1
ATOM 1533 O O . VAL A 1 204 ? 14.889 -8.134 -15.612 1.00 85.81 204 VAL A O 1
ATOM 1536 N N . CYS A 1 205 ? 13.773 -8.121 -13.662 1.00 86.06 205 CYS A N 1
ATOM 1537 C CA . CYS A 1 205 ? 14.296 -9.401 -13.171 1.00 86.06 205 CYS A CA 1
ATOM 1538 C C . CYS A 1 205 ? 13.841 -10.632 -13.974 1.00 86.06 205 CYS A C 1
ATOM 1540 O O . CYS A 1 205 ? 14.346 -11.725 -13.733 1.00 86.06 205 CYS A O 1
ATOM 1542 N N . ARG A 1 206 ? 12.876 -10.482 -14.890 1.00 83.31 206 ARG A N 1
ATOM 1543 C CA . ARG A 1 206 ? 12.380 -11.564 -15.752 1.00 83.31 206 ARG A CA 1
ATOM 1544 C C . ARG A 1 206 ? 13.202 -11.750 -17.037 1.00 83.31 206 ARG A C 1
ATOM 1546 O O . ARG A 1 206 ? 13.051 -12.784 -17.685 1.00 83.31 206 ARG A O 1
ATOM 1553 N N . LYS A 1 207 ? 13.992 -10.747 -17.428 1.00 63.34 207 LYS A N 1
ATOM 1554 C CA . LYS A 1 207 ? 14.805 -10.760 -18.655 1.00 63.34 207 LYS A CA 1
ATOM 1555 C C . LYS A 1 207 ? 16.041 -11.636 -18.508 1.00 63.34 207 LYS A C 1
ATOM 1557 O O . LYS A 1 207 ? 16.373 -12.293 -19.517 1.00 63.34 207 LYS A O 1
#